Protein AF-A0A8T3RWJ2-F1 (afdb_monomer_lite)

Foldseek 3Di:
DQLVVDPVSVVVVVVVVVVVVVVVVDDDDPDPLVVLVVQLVVLVCLQLVLLCCVAVPLVVVQVVQCVPPPHPHNCCCLQPPVVVSLVSNLVSLVSNLVSLLVSQQVVDVNSCLSVLLCVLQPPDPDRDVLSNLLSLLSVLSVLLSCLSPVQQVVLSCCCSVVDPDDPVSNVVSVLLNLLSSLLNNLSVLSSVVSNVCSVVVVVAPQPDFPLPVVLVVVVVVVVVVSVCVSVLVDVRSDDDPSCPQSPGSVSSVVVSVVVVVVNVVSCCPRRPD

Structure (mmCIF, N/CA/C/O backbone):
data_AF-A0A8T3RWJ2-F1
#
_entry.id   AF-A0A8T3RWJ2-F1
#
loop_
_atom_site.group_PDB
_atom_site.id
_atom_site.type_symbol
_atom_site.label_atom_id
_atom_site.label_alt_id
_atom_site.label_comp_id
_atom_site.label_asym_id
_atom_site.label_entity_id
_atom_site.label_seq_id
_atom_site.pdbx_PDB_ins_code
_atom_site.Cartn_x
_atom_site.Cartn_y
_atom_site.Cartn_z
_atom_site.occupancy
_atom_site.B_iso_or_equiv
_atom_site.auth_seq_id
_atom_site.auth_comp_id
_atom_site.auth_asym_id
_atom_site.auth_atom_id
_atom_site.pdbx_PDB_model_num
ATOM 1 N N . MET A 1 1 ? -16.143 -31.959 -5.328 1.00 77.56 1 MET A N 1
ATOM 2 C CA . MET A 1 1 ? -16.696 -30.826 -4.547 1.00 77.56 1 MET A CA 1
ATOM 3 C C . MET A 1 1 ? -16.591 -29.563 -5.386 1.00 77.56 1 MET A C 1
ATOM 5 O O . MET A 1 1 ? -15.600 -29.431 -6.092 1.00 77.56 1 MET A O 1
ATOM 9 N N . ASN A 1 2 ? -17.580 -28.667 -5.337 1.00 87.81 2 ASN A N 1
ATOM 10 C CA . ASN A 1 2 ? -17.507 -27.381 -6.037 1.00 87.81 2 ASN A CA 1
ATOM 11 C C . ASN A 1 2 ? -16.372 -26.525 -5.423 1.00 87.81 2 ASN A C 1
ATOM 13 O O . ASN A 1 2 ? -16.454 -26.210 -4.232 1.00 87.81 2 ASN A O 1
ATOM 17 N N . PRO A 1 3 ? -15.317 -26.161 -6.183 1.00 84.75 3 PRO A N 1
ATOM 18 C CA . PRO A 1 3 ? -14.176 -25.416 -5.646 1.00 84.75 3 PRO A CA 1
ATOM 19 C C . PRO A 1 3 ? -14.561 -24.022 -5.125 1.00 84.75 3 PRO A C 1
ATOM 21 O O . PRO A 1 3 ? -13.886 -23.504 -4.237 1.00 84.75 3 PRO A O 1
ATOM 24 N N . LEU A 1 4 ? -15.680 -23.456 -5.591 1.00 89.56 4 LEU A N 1
ATOM 25 C CA . LEU A 1 4 ? -16.154 -22.121 -5.212 1.00 89.56 4 LEU A CA 1
ATOM 26 C C . LEU A 1 4 ? -16.707 -22.035 -3.781 1.00 89.56 4 LEU A C 1
ATOM 28 O O . LEU A 1 4 ? -16.934 -20.942 -3.271 1.00 89.56 4 LEU A O 1
ATOM 32 N N . HIS A 1 5 ? -16.901 -23.170 -3.102 1.00 91.88 5 HIS A N 1
ATOM 33 C CA . HIS A 1 5 ? -17.368 -23.198 -1.710 1.00 91.88 5 HIS A CA 1
ATOM 34 C C . HIS A 1 5 ? -16.279 -22.786 -0.703 1.00 91.88 5 HIS A C 1
ATOM 36 O O . HIS A 1 5 ? -16.549 -22.686 0.492 1.00 91.88 5 HIS A O 1
ATOM 42 N N . SER A 1 6 ? -15.038 -22.572 -1.150 1.00 91.38 6 SER A N 1
ATOM 43 C CA . SER A 1 6 ? -13.937 -22.154 -0.284 1.00 91.38 6 SER A CA 1
ATOM 44 C C . SER A 1 6 ? -13.075 -21.100 -0.964 1.00 91.38 6 SER A C 1
ATOM 46 O O . SER A 1 6 ? -12.818 -21.184 -2.160 1.00 91.38 6 SER A O 1
ATOM 48 N N . ILE A 1 7 ? -12.541 -20.156 -0.184 1.00 85.94 7 ILE A N 1
ATOM 49 C CA . ILE A 1 7 ? -11.623 -19.122 -0.690 1.00 85.94 7 ILE A CA 1
ATOM 50 C C . ILE A 1 7 ? -10.420 -19.766 -1.399 1.00 85.94 7 ILE A C 1
ATOM 52 O O . ILE A 1 7 ? -10.051 -19.355 -2.494 1.00 85.94 7 ILE A O 1
ATOM 56 N N . LYS A 1 8 ? -9.840 -20.817 -0.800 1.00 87.69 8 LYS A N 1
ATOM 57 C CA . LYS A 1 8 ? -8.701 -21.545 -1.381 1.00 87.69 8 LYS A CA 1
ATOM 58 C C . LYS A 1 8 ? -9.064 -22.180 -2.722 1.00 87.69 8 LYS A C 1
ATOM 60 O O . LYS A 1 8 ? -8.314 -22.031 -3.679 1.00 87.69 8 LYS A O 1
ATOM 65 N N . GLY A 1 9 ? -10.209 -22.858 -2.795 1.00 88.50 9 GLY A N 1
ATOM 66 C CA . GLY A 1 9 ? -10.676 -23.492 -4.024 1.00 88.50 9 GLY A CA 1
ATOM 67 C C . GLY A 1 9 ? -10.966 -22.476 -5.130 1.00 88.50 9 GLY A C 1
ATOM 68 O O . GLY A 1 9 ? -10.560 -22.710 -6.263 1.00 88.50 9 GLY A O 1
ATOM 69 N N . THR A 1 10 ? -11.555 -21.322 -4.804 1.00 90.81 10 THR A N 1
ATOM 70 C CA . THR A 1 10 ? -11.771 -20.226 -5.764 1.00 90.81 10 THR A CA 1
ATOM 71 C C . THR A 1 10 ? -10.456 -19.673 -6.310 1.00 90.81 10 THR A C 1
ATOM 73 O O . THR A 1 10 ? -10.321 -19.522 -7.522 1.00 90.81 10 THR A O 1
ATOM 76 N N . ILE A 1 11 ? -9.467 -19.416 -5.444 1.00 87.88 11 ILE A N 1
ATOM 77 C CA . ILE A 1 11 ? -8.142 -18.934 -5.871 1.00 87.88 11 ILE A CA 1
ATOM 78 C C . ILE A 1 11 ? -7.477 -19.964 -6.790 1.00 87.88 11 ILE A C 1
ATOM 80 O O . ILE A 1 11 ? -7.049 -19.614 -7.887 1.00 87.88 11 ILE A O 1
ATOM 84 N N . ILE A 1 12 ? -7.438 -21.238 -6.382 1.00 88.81 12 ILE A N 1
ATOM 85 C CA . ILE A 1 12 ? -6.841 -22.321 -7.179 1.00 88.81 12 ILE A CA 1
ATOM 86 C C . ILE A 1 12 ? -7.534 -22.434 -8.538 1.00 88.81 12 ILE A C 1
ATOM 88 O O . ILE A 1 12 ? -6.857 -22.506 -9.560 1.00 88.81 12 ILE A O 1
ATOM 92 N N . ALA A 1 13 ? -8.868 -22.403 -8.567 1.00 90.44 13 ALA A N 1
ATOM 93 C CA . ALA A 1 13 ? -9.628 -22.474 -9.808 1.00 90.44 13 ALA A CA 1
ATOM 94 C C . ALA A 1 13 ? -9.291 -21.308 -10.755 1.00 90.44 13 ALA A C 1
ATOM 96 O O . ALA A 1 13 ? -9.095 -21.541 -11.944 1.00 90.44 13 ALA A O 1
ATOM 97 N N . GLY A 1 14 ? -9.156 -20.081 -10.237 1.00 88.06 14 GLY A N 1
ATOM 98 C CA . GLY A 1 14 ? -8.762 -18.910 -11.029 1.00 88.06 14 GLY A CA 1
ATOM 99 C C . GLY A 1 14 ? -7.342 -19.002 -11.600 1.00 88.06 14 GLY A C 1
ATOM 100 O O . GLY A 1 14 ? -7.126 -18.674 -12.768 1.00 88.06 14 GLY A O 1
ATOM 101 N N . VAL A 1 15 ? -6.382 -19.504 -10.815 1.00 85.81 15 VAL A N 1
ATOM 102 C CA . VAL A 1 15 ? -5.000 -19.744 -11.276 1.00 85.81 15 VAL A CA 1
ATOM 103 C C . VAL A 1 15 ? -4.971 -20.815 -12.365 1.00 85.81 15 VAL A C 1
ATOM 105 O O . VAL A 1 15 ? -4.391 -20.597 -13.426 1.00 85.81 15 VAL A O 1
ATOM 108 N N . VAL A 1 16 ? -5.638 -21.950 -12.134 1.00 87.69 16 VAL A N 1
ATOM 109 C CA . VAL A 1 16 ? -5.718 -23.052 -13.104 1.00 87.69 16 VAL A CA 1
ATOM 110 C C . VAL A 1 16 ? -6.378 -22.583 -14.396 1.00 87.69 16 VAL A C 1
ATOM 112 O O . VAL A 1 16 ? -5.844 -22.842 -15.469 1.00 87.69 16 VAL A O 1
ATOM 115 N N . LEU A 1 17 ? -7.489 -21.846 -14.307 1.00 88.81 17 LEU A N 1
ATOM 116 C CA . LEU A 1 17 ? -8.158 -21.272 -15.472 1.00 88.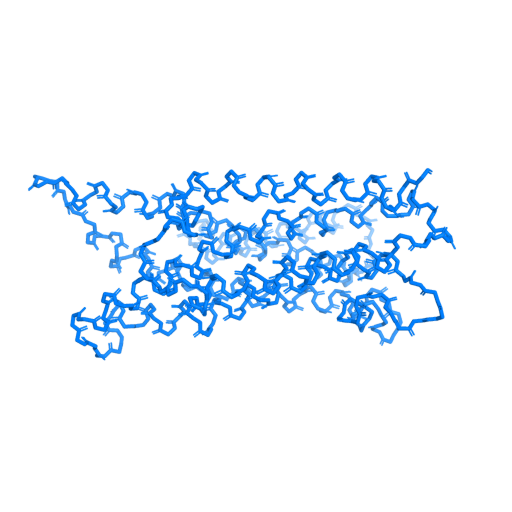81 17 LEU A CA 1
ATOM 117 C C . LEU A 1 17 ? -7.215 -20.362 -16.269 1.00 88.81 17 LEU A C 1
ATOM 119 O O . LEU A 1 17 ? -7.150 -20.482 -17.488 1.00 88.81 17 LEU A O 1
ATOM 123 N N . SER A 1 18 ? -6.460 -19.498 -15.587 1.00 83.00 18 SER A N 1
ATOM 124 C CA . SER A 1 18 ? -5.505 -18.590 -16.236 1.00 83.00 18 SER A CA 1
ATOM 125 C C . SER A 1 18 ? -4.424 -19.366 -16.994 1.00 83.00 18 SER A C 1
ATOM 127 O O . SER A 1 18 ? -4.159 -19.059 -18.152 1.00 83.00 18 SER A O 1
ATOM 129 N N . ILE A 1 19 ? -3.857 -20.412 -16.380 1.00 79.12 19 ILE A N 1
ATOM 130 C CA . ILE A 1 19 ? -2.850 -21.281 -17.012 1.00 79.12 19 ILE A CA 1
ATOM 131 C C . ILE A 1 19 ? -3.445 -22.039 -18.204 1.00 79.12 19 ILE A C 1
ATOM 133 O O . ILE A 1 19 ? -2.823 -22.100 -19.258 1.00 79.12 19 ILE A O 1
ATOM 137 N N . VAL A 1 20 ? -4.648 -22.602 -18.066 1.00 84.75 20 VAL A N 1
ATOM 138 C CA . VAL A 1 20 ? -5.311 -23.360 -19.139 1.00 84.75 20 VAL A CA 1
ATOM 139 C C . VAL A 1 20 ? -5.634 -22.466 -20.332 1.00 84.75 20 VAL A C 1
ATOM 141 O O . VAL A 1 20 ? -5.303 -22.829 -21.456 1.00 84.75 20 VAL A O 1
ATOM 144 N N . ILE A 1 21 ? -6.241 -21.294 -20.106 1.00 84.00 21 ILE A N 1
ATOM 145 C CA . ILE A 1 21 ? -6.531 -20.328 -21.178 1.00 84.00 21 ILE A CA 1
ATOM 146 C C . ILE A 1 21 ? -5.245 -19.954 -21.881 1.00 84.00 21 ILE A C 1
ATOM 148 O O . ILE A 1 21 ? -5.195 -19.986 -23.108 1.00 84.00 21 ILE A O 1
ATOM 152 N N . ALA A 1 22 ? -4.212 -19.646 -21.099 1.00 76.31 22 ALA A N 1
ATOM 153 C CA . ALA A 1 22 ? -2.920 -19.356 -21.654 1.00 76.31 22 ALA A CA 1
ATOM 154 C 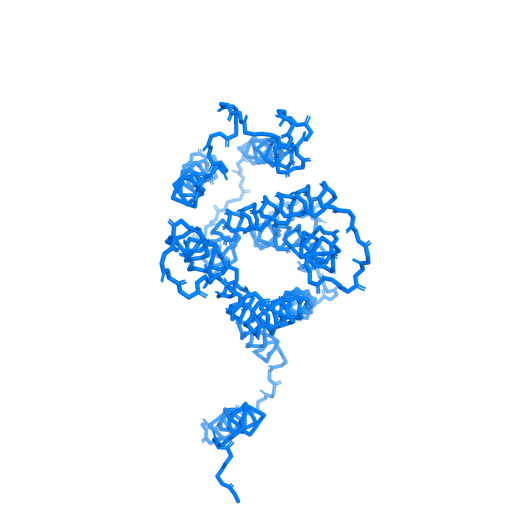C . ALA A 1 22 ? -2.493 -20.538 -22.556 1.00 76.31 22 ALA A C 1
ATOM 156 O O . ALA A 1 22 ? -2.110 -20.291 -23.700 1.00 76.31 22 ALA A O 1
ATOM 157 N N . LEU A 1 23 ? -2.494 -21.791 -22.077 1.00 75.69 23 LEU A N 1
ATOM 158 C CA . LEU A 1 23 ? -2.022 -22.961 -22.840 1.00 75.69 23 LEU A CA 1
ATOM 159 C C . LEU A 1 23 ? -2.762 -23.133 -24.173 1.00 75.69 23 LEU A C 1
ATOM 161 O O . LEU A 1 23 ? -2.149 -23.469 -25.185 1.00 75.69 23 LEU A O 1
ATOM 165 N N . LEU A 1 24 ? -4.062 -22.840 -24.182 1.00 81.69 24 LEU A N 1
ATOM 166 C CA . LEU A 1 24 ? -4.937 -22.979 -25.346 1.00 81.69 24 LEU A CA 1
ATOM 167 C C . LEU A 1 24 ? -4.714 -21.914 -26.430 1.00 81.69 24 LEU A C 1
ATOM 169 O O . LEU A 1 24 ? -4.907 -22.217 -27.604 1.00 81.69 24 LEU A O 1
ATOM 173 N N . ILE A 1 25 ? -4.293 -20.695 -26.076 1.00 78.06 25 ILE A N 1
ATOM 174 C CA . ILE A 1 25 ? -4.059 -19.610 -27.054 1.00 78.06 25 ILE A CA 1
ATOM 175 C C . ILE A 1 25 ? -2.731 -19.735 -27.828 1.00 78.06 25 ILE A C 1
ATOM 177 O O . ILE A 1 25 ? -2.423 -18.882 -28.653 1.00 78.06 25 ILE A O 1
ATOM 181 N N . GLY A 1 26 ? -1.965 -20.815 -27.629 1.00 56.75 26 GLY A N 1
ATOM 182 C CA . GLY A 1 26 ? -1.001 -21.282 -28.632 1.00 56.75 26 GLY A CA 1
ATOM 183 C C . GLY A 1 26 ? 0.309 -20.496 -28.778 1.00 56.75 26 GLY A C 1
ATOM 184 O O . GLY A 1 26 ? 0.836 -20.416 -29.884 1.00 56.75 26 GLY A O 1
ATOM 185 N N . GLY A 1 27 ? 0.892 -19.971 -27.694 1.00 54.88 27 GLY A N 1
ATOM 186 C CA . GLY A 1 27 ? 2.250 -19.403 -27.723 1.00 54.88 27 GLY A CA 1
ATOM 187 C C . GLY A 1 27 ? 3.007 -19.630 -26.414 1.00 54.88 27 GLY A C 1
ATOM 188 O O . GLY A 1 27 ? 2.778 -18.908 -25.452 1.00 54.88 27 GLY A O 1
ATOM 189 N N . TYR A 1 28 ? 3.906 -20.623 -26.359 1.00 59.09 28 TYR A N 1
ATOM 190 C CA . TYR A 1 28 ? 4.625 -20.991 -25.128 1.00 59.09 28 TYR A CA 1
ATOM 191 C C . TYR A 1 28 ? 6.130 -20.826 -25.241 1.00 59.09 28 TYR A C 1
ATOM 193 O O . TYR A 1 28 ? 6.868 -21.764 -25.523 1.00 59.09 28 TYR A O 1
ATOM 201 N N . GLN A 1 29 ? 6.582 -19.628 -24.898 1.00 67.31 29 GLN A N 1
ATOM 202 C CA . GLN A 1 29 ? 7.739 -19.512 -24.023 1.00 67.31 29 GLN A CA 1
ATOM 203 C C . GLN A 1 29 ? 7.199 -19.001 -22.693 1.00 67.31 29 GLN A C 1
ATOM 205 O O . GLN A 1 29 ? 6.497 -17.991 -22.665 1.00 67.31 29 GLN A O 1
ATOM 210 N N . PHE A 1 30 ? 7.452 -19.724 -21.604 1.00 71.31 30 PHE A N 1
ATOM 211 C CA . PHE A 1 30 ? 7.067 -19.260 -20.278 1.00 71.31 30 PHE A CA 1
ATOM 212 C C . PHE A 1 30 ? 7.804 -17.947 -19.986 1.00 71.31 30 PHE A C 1
ATOM 214 O O . PHE A 1 30 ? 9.029 -17.923 -19.891 1.00 71.31 30 PHE A O 1
ATOM 221 N N . GLN A 1 31 ? 7.059 -16.846 -19.880 1.00 79.19 31 GLN A N 1
ATOM 222 C CA . GLN A 1 31 ? 7.621 -15.519 -19.642 1.00 79.19 31 GLN A CA 1
ATOM 223 C C . GLN A 1 31 ? 7.599 -15.218 -18.143 1.00 79.19 31 GLN A C 1
ATOM 225 O O . GLN A 1 31 ? 6.587 -14.756 -17.615 1.00 79.19 31 GLN A O 1
ATOM 230 N N . PHE A 1 32 ? 8.723 -15.454 -17.461 1.00 81.62 32 PHE A N 1
ATOM 231 C CA . PHE A 1 32 ? 8.873 -15.172 -16.026 1.00 81.62 32 PHE A CA 1
ATOM 232 C C . PHE A 1 32 ? 8.459 -13.734 -15.675 1.00 81.62 32 PHE A C 1
ATOM 234 O O . PHE A 1 32 ? 7.671 -13.527 -14.760 1.00 81.62 32 PHE A O 1
ATOM 241 N N . LEU A 1 33 ? 8.860 -12.757 -16.497 1.00 87.56 33 LEU A N 1
ATOM 242 C CA . LEU A 1 33 ? 8.493 -11.350 -16.310 1.00 87.56 33 LEU A CA 1
ATOM 243 C C . LEU A 1 33 ? 6.983 -11.094 -16.359 1.00 87.56 33 LEU A C 1
ATOM 245 O O . LEU A 1 33 ? 6.478 -10.230 -15.640 1.00 87.56 33 LEU A O 1
ATOM 249 N N . ALA A 1 34 ? 6.255 -11.820 -17.210 1.00 85.50 34 ALA A N 1
ATOM 250 C CA . ALA A 1 34 ? 4.805 -11.688 -17.296 1.00 85.50 34 ALA A CA 1
ATOM 251 C C . ALA A 1 34 ? 4.130 -12.267 -16.045 1.00 85.50 34 ALA A C 1
ATOM 253 O O . ALA A 1 34 ? 3.184 -11.668 -15.531 1.00 85.50 34 ALA A O 1
ATOM 254 N N . LEU A 1 35 ? 4.647 -13.388 -15.529 1.00 84.88 35 LEU A N 1
ATOM 255 C CA . LEU A 1 35 ? 4.163 -13.982 -14.286 1.00 84.88 35 LEU A CA 1
ATOM 256 C C . LEU A 1 35 ? 4.424 -13.068 -13.081 1.00 84.88 35 LEU A C 1
ATOM 258 O O . LEU A 1 35 ? 3.506 -12.835 -12.294 1.00 84.88 35 LEU A O 1
ATOM 262 N N . ASP A 1 36 ? 5.633 -12.518 -12.954 1.00 89.25 36 ASP A N 1
ATOM 263 C CA . ASP A 1 36 ? 5.987 -11.616 -11.852 1.00 89.25 36 ASP A CA 1
ATOM 264 C C . ASP A 1 36 ? 5.125 -10.355 -11.867 1.00 89.25 36 ASP A C 1
ATOM 266 O O . ASP A 1 36 ? 4.586 -9.952 -10.834 1.00 89.25 36 ASP A O 1
ATOM 270 N N . ARG A 1 37 ? 4.911 -9.768 -13.052 1.00 91.19 37 ARG A N 1
ATOM 271 C CA . ARG A 1 37 ? 4.031 -8.605 -13.221 1.00 91.19 37 ARG A CA 1
ATOM 272 C C . ARG A 1 37 ? 2.582 -8.934 -12.857 1.00 91.19 37 ARG A C 1
ATOM 274 O O . ARG A 1 37 ? 1.924 -8.150 -12.176 1.00 91.19 37 ARG A O 1
ATOM 281 N N . TRP A 1 38 ? 2.084 -10.095 -13.276 1.00 89.69 38 TRP A N 1
ATOM 282 C CA . TRP A 1 38 ? 0.743 -10.556 -12.916 1.00 89.69 38 TRP A CA 1
ATOM 283 C C . TRP A 1 38 ? 0.593 -10.736 -11.397 1.00 89.69 38 TRP A C 1
ATOM 285 O O . TRP A 1 38 ? -0.374 -10.242 -10.810 1.00 89.69 38 TRP A O 1
ATOM 295 N N . LEU A 1 39 ? 1.577 -11.354 -10.736 1.00 92.62 39 LEU A N 1
ATOM 296 C CA . LEU A 1 39 ? 1.602 -11.504 -9.278 1.00 92.62 39 LEU A CA 1
ATOM 297 C C . LEU A 1 39 ? 1.666 -10.144 -8.563 1.00 92.62 39 LEU A C 1
ATOM 299 O O . LEU A 1 39 ? 0.961 -9.929 -7.568 1.00 92.62 39 LEU A O 1
ATOM 303 N N . HIS A 1 40 ? 2.474 -9.218 -9.079 1.00 96.38 40 HIS A N 1
ATOM 304 C CA . HIS A 1 40 ? 2.581 -7.852 -8.575 1.00 96.38 40 HIS A CA 1
ATOM 305 C C . HIS A 1 40 ? 1.240 -7.122 -8.639 1.00 96.38 40 HIS A C 1
ATOM 307 O O . HIS A 1 40 ? 0.813 -6.536 -7.646 1.00 96.38 40 HIS A O 1
ATOM 313 N N . PHE A 1 41 ? 0.517 -7.225 -9.756 1.00 95.12 41 PHE A N 1
ATOM 314 C CA . PHE A 1 41 ? -0.804 -6.614 -9.882 1.00 95.12 41 PHE A CA 1
ATOM 315 C C . PHE A 1 41 ? -1.836 -7.241 -8.948 1.00 95.12 41 PHE A C 1
ATOM 317 O O . PHE A 1 41 ? -2.538 -6.510 -8.254 1.00 95.12 41 PHE A O 1
ATOM 324 N N . LEU A 1 42 ? -1.916 -8.570 -8.860 1.00 94.56 42 LEU A N 1
ATOM 325 C CA . LEU A 1 42 ? -2.883 -9.220 -7.970 1.00 94.56 42 LEU A CA 1
ATOM 326 C C . LEU A 1 42 ? -2.658 -8.867 -6.496 1.00 94.56 42 LEU A C 1
ATOM 328 O O . LEU A 1 42 ? -3.604 -8.543 -5.767 1.00 94.56 42 LEU A O 1
ATOM 332 N N . SER A 1 43 ? -1.401 -8.909 -6.054 1.00 97.12 43 SER A N 1
ATOM 333 C CA . SER A 1 43 ? -1.042 -8.510 -4.693 1.00 97.12 43 SER A CA 1
ATOM 334 C C . SER A 1 43 ? -1.254 -7.009 -4.480 1.00 97.12 43 SER A C 1
ATOM 336 O O . SER A 1 43 ? -1.813 -6.627 -3.454 1.00 97.12 43 SER A O 1
ATOM 338 N N . GLY A 1 44 ? -0.905 -6.170 -5.461 1.00 97.75 44 GLY A N 1
ATOM 339 C CA . GLY A 1 44 ? -1.048 -4.715 -5.396 1.00 97.75 44 GLY A CA 1
ATOM 340 C C . GLY A 1 44 ? -2.506 -4.278 -5.291 1.00 97.75 44 GLY A C 1
ATOM 341 O O . GLY A 1 44 ? -2.847 -3.474 -4.424 1.00 97.75 44 GLY A O 1
ATOM 342 N N . ILE A 1 45 ? -3.392 -4.882 -6.089 1.00 97.62 45 ILE A N 1
ATOM 343 C CA . ILE A 1 45 ? -4.846 -4.679 -6.007 1.00 97.62 45 ILE A CA 1
ATOM 344 C C . ILE A 1 45 ? -5.354 -5.068 -4.618 1.00 97.62 45 ILE A C 1
ATOM 346 O O . ILE A 1 45 ? -6.123 -4.325 -4.010 1.00 97.62 45 ILE A O 1
ATOM 350 N N . THR A 1 46 ? -4.899 -6.202 -4.083 1.00 97.31 46 THR A N 1
ATOM 351 C CA . THR A 1 46 ? -5.285 -6.644 -2.736 1.00 97.31 46 THR A CA 1
ATOM 352 C C . THR A 1 46 ? -4.795 -5.663 -1.668 1.00 97.31 46 THR A C 1
ATOM 354 O O . THR A 1 46 ? -5.549 -5.297 -0.765 1.00 97.31 46 THR A O 1
ATOM 357 N N . TRP A 1 47 ? -3.546 -5.203 -1.767 1.00 98.31 47 TRP A N 1
ATOM 358 C CA . TRP A 1 47 ? -2.940 -4.291 -0.804 1.00 98.31 47 TRP A CA 1
ATOM 359 C C . TRP A 1 47 ? -3.621 -2.920 -0.803 1.00 98.31 47 TRP A C 1
ATOM 361 O O . TRP A 1 47 ? -4.130 -2.487 0.236 1.00 98.31 47 TRP A O 1
ATOM 371 N N . ILE A 1 48 ? -3.667 -2.251 -1.957 1.00 97.81 48 ILE A N 1
ATOM 372 C CA . ILE A 1 48 ? -4.243 -0.909 -2.082 1.00 97.81 48 ILE A CA 1
ATOM 373 C C . ILE A 1 48 ? -5.768 -0.950 -1.931 1.00 97.81 48 ILE A C 1
ATOM 375 O O . ILE A 1 48 ? -6.346 -0.080 -1.281 1.00 97.81 48 ILE A O 1
ATOM 379 N N . GLY A 1 49 ? -6.431 -2.001 -2.418 1.00 97.88 49 GLY A N 1
ATOM 380 C CA . GLY A 1 49 ? -7.864 -2.202 -2.205 1.00 97.88 49 GLY A CA 1
ATOM 381 C C . GLY A 1 49 ? -8.224 -2.276 -0.719 1.00 97.88 49 GLY A C 1
ATOM 382 O O . GLY A 1 49 ? -9.153 -1.602 -0.270 1.00 97.88 49 GLY A O 1
ATOM 383 N N . LEU A 1 50 ? -7.449 -3.019 0.080 1.00 98.06 50 LEU A N 1
ATOM 384 C CA . LEU A 1 50 ? -7.646 -3.072 1.532 1.00 98.06 50 LEU A CA 1
ATOM 385 C C . LEU A 1 50 ? -7.282 -1.752 2.224 1.00 98.06 50 LEU A C 1
ATOM 387 O O . LEU A 1 50 ? -7.972 -1.352 3.162 1.00 98.06 50 LEU A O 1
ATOM 391 N N . LEU A 1 51 ? -6.253 -1.044 1.749 1.00 97.38 51 LEU A N 1
ATOM 392 C CA . LEU A 1 51 ? -5.906 0.294 2.238 1.00 97.38 51 LEU A CA 1
ATOM 393 C C . LEU A 1 51 ? -7.083 1.273 2.100 1.00 97.38 51 LEU A C 1
ATOM 395 O O . LEU A 1 51 ? -7.421 1.980 3.056 1.00 97.38 51 LEU A O 1
ATOM 399 N N . TYR A 1 52 ? -7.730 1.277 0.933 1.00 97.19 52 TYR A N 1
ATOM 400 C CA . TYR A 1 52 ? -8.902 2.106 0.645 1.00 97.19 52 TYR A CA 1
ATOM 401 C C . TYR A 1 52 ? -10.127 1.644 1.419 1.00 97.19 52 TYR A C 1
ATOM 403 O O . TYR A 1 52 ? -10.831 2.475 1.993 1.00 97.19 52 TYR A O 1
ATOM 411 N N . TYR A 1 53 ? -10.342 0.334 1.541 1.00 97.12 53 TYR A N 1
ATOM 412 C CA . TYR A 1 53 ? -11.377 -0.205 2.417 1.00 97.12 53 TYR A CA 1
ATOM 413 C C . TYR A 1 53 ? -11.221 0.315 3.856 1.00 97.12 53 TYR A C 1
ATOM 415 O O . TYR A 1 53 ? -12.191 0.804 4.440 1.00 97.12 53 TYR A O 1
ATOM 423 N N . PHE A 1 54 ? -10.012 0.297 4.427 1.00 95.38 54 PHE A N 1
ATOM 424 C CA . PHE A 1 54 ? -9.802 0.804 5.783 1.00 95.38 54 PHE A CA 1
ATOM 425 C C . PHE A 1 54 ? -10.106 2.300 5.908 1.00 95.38 54 PHE A C 1
ATOM 427 O O . PHE A 1 54 ? -10.816 2.695 6.836 1.00 95.38 54 PHE A O 1
ATOM 434 N N . ASN A 1 55 ? -9.603 3.125 4.988 1.00 94.25 55 ASN A N 1
ATOM 435 C CA . ASN A 1 55 ? -9.682 4.584 5.107 1.00 94.25 55 ASN A CA 1
ATOM 436 C C . ASN A 1 55 ? -11.031 5.166 4.678 1.00 94.25 55 ASN A C 1
ATOM 438 O O . ASN A 1 55 ? -11.502 6.121 5.297 1.00 94.25 55 ASN A O 1
ATOM 442 N N . PHE A 1 56 ? -11.658 4.601 3.648 1.00 94.44 56 PHE A N 1
ATOM 443 C CA . PHE A 1 56 ? -12.873 5.152 3.043 1.00 94.44 56 PHE A CA 1
ATOM 444 C C . PHE A 1 56 ? -14.145 4.465 3.538 1.00 94.44 56 PHE A C 1
ATOM 446 O O . PHE A 1 56 ? -15.204 5.086 3.546 1.00 94.44 56 PHE A O 1
ATOM 453 N N . VAL A 1 57 ? -14.054 3.210 3.993 1.00 95.69 57 VAL A N 1
ATOM 454 C CA . VAL A 1 57 ? -15.227 2.423 4.402 1.00 95.69 57 VAL A CA 1
ATOM 455 C C . VAL A 1 57 ? -15.199 2.131 5.897 1.00 95.69 57 VAL A C 1
ATOM 457 O O . VAL A 1 57 ? -16.064 2.607 6.635 1.00 95.69 57 VAL A O 1
ATOM 460 N N . GLN A 1 58 ? -14.200 1.385 6.372 1.00 94.69 58 GLN A N 1
ATOM 461 C CA . GLN A 1 58 ? -14.204 0.847 7.732 1.00 94.69 58 GLN A CA 1
ATOM 462 C C . GLN A 1 58 ? -14.090 1.941 8.799 1.00 94.69 58 GLN A C 1
ATOM 464 O O . GLN A 1 58 ? -14.876 1.947 9.744 1.00 94.69 58 GLN A O 1
ATOM 469 N N . VAL A 1 59 ? -13.130 2.865 8.676 1.00 92.25 59 VAL A N 1
ATOM 470 C CA . VAL A 1 59 ? -12.925 3.930 9.674 1.00 92.25 59 VAL A CA 1
ATOM 471 C C . VAL A 1 59 ? -14.150 4.853 9.781 1.00 92.25 59 VAL A C 1
ATOM 473 O O . VAL A 1 59 ? -14.626 5.046 10.904 1.00 92.25 59 VAL A O 1
ATOM 476 N 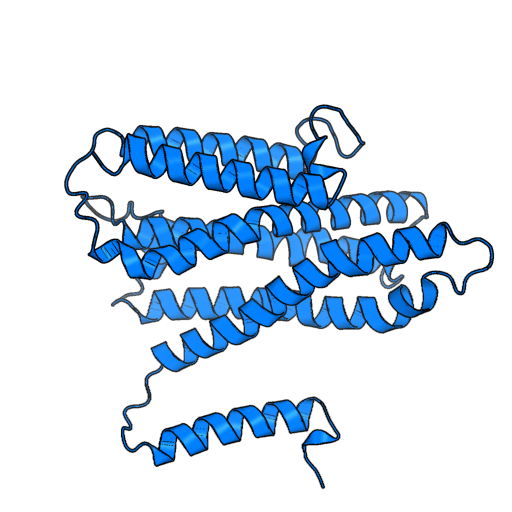N . PRO A 1 60 ? -14.725 5.378 8.678 1.00 92.75 60 PRO A N 1
ATOM 477 C CA . PRO A 1 60 ? -15.965 6.154 8.749 1.00 92.75 60 PRO A CA 1
ATOM 478 C C . PRO A 1 60 ? -17.157 5.354 9.295 1.00 92.75 60 PRO A C 1
ATOM 480 O O . PRO A 1 60 ? -17.928 5.880 10.098 1.00 92.75 60 PRO A O 1
ATOM 483 N N . ALA A 1 61 ? -17.307 4.082 8.905 1.00 93.94 61 ALA A N 1
ATOM 484 C CA . ALA A 1 61 ? -18.381 3.222 9.404 1.00 93.94 61 ALA A CA 1
ATOM 485 C C . ALA A 1 61 ? -18.275 2.980 10.915 1.00 93.94 61 ALA A C 1
ATOM 487 O O . ALA A 1 61 ? -19.268 3.127 11.621 1.00 93.94 61 ALA A O 1
ATOM 488 N N . LEU A 1 62 ? -17.073 2.692 11.425 1.00 92.69 62 LEU A N 1
ATOM 489 C CA . LEU A 1 62 ? -16.824 2.557 12.862 1.00 92.69 62 LEU A CA 1
ATOM 490 C C . LEU A 1 62 ? -17.098 3.865 13.613 1.00 92.69 62 LEU A C 1
ATOM 492 O O . LEU A 1 62 ? -17.653 3.822 14.706 1.00 92.69 62 LEU A O 1
ATOM 496 N N . GLY A 1 63 ? -16.751 5.016 13.029 1.00 91.06 63 GLY A N 1
ATOM 497 C CA . GLY A 1 63 ? -17.079 6.325 13.601 1.00 91.06 63 GLY A CA 1
ATOM 498 C C . GLY A 1 63 ? -18.587 6.523 13.773 1.00 91.06 63 GLY A C 1
ATOM 499 O O . GLY A 1 63 ? -19.033 6.890 14.857 1.00 91.06 63 GLY A O 1
ATOM 500 N N . ARG A 1 64 ? -19.377 6.203 12.739 1.00 93.00 64 ARG A N 1
ATOM 501 C CA . ARG A 1 64 ? -20.848 6.256 12.805 1.00 93.00 64 ARG A CA 1
ATOM 502 C C . ARG A 1 64 ? -21.423 5.258 13.808 1.00 93.00 64 ARG A C 1
ATOM 504 O O . ARG A 1 64 ? -22.276 5.631 14.597 1.00 93.00 64 ARG A O 1
ATOM 511 N N . ALA A 1 65 ? -20.917 4.027 13.818 1.00 92.88 65 ALA A N 1
ATOM 512 C CA . ALA A 1 65 ? -21.392 2.981 14.721 1.00 92.88 65 ALA A CA 1
ATOM 513 C C . ALA A 1 65 ? -21.131 3.297 16.204 1.00 92.88 65 ALA A C 1
ATOM 515 O O . ALA A 1 65 ? -21.886 2.853 17.057 1.00 92.88 65 ALA A O 1
ATOM 516 N N . VAL A 1 66 ? -20.067 4.043 16.523 1.00 89.31 66 VAL A N 1
ATOM 517 C CA . VAL A 1 66 ? -19.785 4.503 17.896 1.00 89.31 66 VAL A CA 1
ATOM 518 C C . VAL A 1 66 ? -20.675 5.683 18.299 1.00 89.31 66 VAL A C 1
ATOM 520 O O . VAL A 1 66 ? -20.995 5.820 19.474 1.00 89.31 66 VAL A O 1
ATOM 523 N N . ALA A 1 67 ? -21.069 6.533 17.348 1.00 92.25 67 ALA A N 1
ATOM 524 C CA . ALA A 1 67 ? -21.950 7.671 17.607 1.00 92.25 67 ALA A CA 1
ATOM 525 C C . ALA A 1 67 ? -23.435 7.276 17.754 1.00 92.25 67 ALA A C 1
ATOM 527 O O . ALA A 1 67 ? -24.220 8.054 18.289 1.00 92.25 67 ALA A O 1
ATOM 528 N N . ASP A 1 68 ? -23.818 6.088 17.283 1.00 93.38 68 ASP A N 1
ATOM 529 C CA . ASP A 1 68 ? -25.177 5.552 17.371 1.00 93.38 68 ASP A CA 1
ATOM 530 C C . ASP A 1 68 ? -25.413 4.851 18.722 1.00 93.38 68 ASP A C 1
ATOM 532 O O . ASP A 1 68 ? -25.095 3.675 18.901 1.00 93.38 68 ASP A O 1
ATOM 536 N N . THR A 1 69 ? -25.973 5.586 19.687 1.00 87.06 69 THR A N 1
ATOM 537 C CA . THR A 1 69 ? -26.198 5.129 21.070 1.00 87.06 69 THR A CA 1
ATOM 538 C C . THR A 1 69 ? -27.220 3.995 21.213 1.00 87.06 69 THR A C 1
ATOM 540 O O . THR A 1 69 ? -27.243 3.350 22.260 1.00 87.06 69 THR A O 1
ATOM 543 N N . GLY A 1 70 ? -28.037 3.722 20.189 1.00 89.31 70 GLY A N 1
ATOM 544 C CA . GLY A 1 70 ? -28.972 2.587 20.145 1.00 89.31 70 GLY A CA 1
ATOM 545 C C . GLY A 1 70 ? -28.568 1.483 19.161 1.00 89.31 70 GLY A C 1
ATOM 546 O O . GLY A 1 70 ? -29.273 0.480 19.039 1.00 89.31 70 GLY A O 1
ATOM 547 N N . GLY A 1 71 ? -27.461 1.671 18.442 1.00 89.06 71 GLY A N 1
ATOM 548 C CA . GLY A 1 71 ? -27.016 0.786 17.375 1.00 89.06 71 GLY A CA 1
ATOM 549 C C . GLY A 1 71 ? -26.242 -0.444 17.856 1.00 89.06 71 GLY A C 1
ATOM 550 O O . GLY A 1 71 ? -25.856 -0.556 19.020 1.00 89.06 71 GLY A O 1
ATOM 551 N N . PRO A 1 72 ? -25.917 -1.372 16.938 1.00 90.69 72 PRO A N 1
ATOM 552 C CA . PRO A 1 72 ? -25.161 -2.588 17.257 1.00 90.69 72 PRO A CA 1
ATOM 553 C C . PRO A 1 72 ? -23.679 -2.328 17.602 1.00 90.69 72 PRO A C 1
ATOM 555 O O . PRO A 1 72 ? -22.937 -3.263 17.917 1.00 90.69 72 PRO A O 1
ATOM 558 N N . GLY A 1 73 ? -23.220 -1.076 17.511 1.00 90.56 73 GLY A N 1
ATOM 559 C CA . GLY A 1 73 ? -21.828 -0.690 17.712 1.00 90.56 73 GLY A CA 1
ATOM 560 C C . GLY A 1 73 ? -20.866 -1.262 16.661 1.00 90.56 73 GLY A C 1
ATOM 561 O O . GLY A 1 73 ? -21.246 -1.871 15.662 1.00 90.56 73 GLY A O 1
ATOM 562 N N . GLY A 1 74 ? -19.565 -1.051 16.880 1.00 88.88 74 GLY A N 1
ATOM 563 C CA . GLY A 1 74 ? -18.497 -1.478 15.961 1.00 88.88 74 GLY A CA 1
ATOM 564 C C . GLY A 1 74 ? -17.860 -2.839 16.275 1.00 88.88 74 GLY A C 1
ATOM 565 O O . GLY A 1 74 ? -16.878 -3.217 15.634 1.00 88.88 74 GLY A O 1
ATOM 566 N N . ALA A 1 75 ? -18.357 -3.568 17.279 1.00 89.56 75 ALA A N 1
ATOM 567 C CA . ALA A 1 75 ? -17.658 -4.724 17.850 1.00 89.56 75 ALA A CA 1
ATOM 568 C C . ALA A 1 75 ? -17.476 -5.878 16.851 1.00 89.56 75 ALA A C 1
ATOM 570 O O . ALA A 1 75 ? -16.399 -6.471 16.793 1.00 89.56 75 ALA A O 1
ATOM 571 N N . GLY A 1 76 ? -18.489 -6.168 16.026 1.00 90.94 76 GLY A N 1
ATOM 572 C CA . GLY A 1 76 ? -18.410 -7.228 15.015 1.00 90.94 76 GLY A CA 1
ATOM 573 C C . GLY A 1 76 ? -17.319 -6.969 13.972 1.00 90.94 76 GLY A C 1
ATOM 574 O O . GLY A 1 76 ? -16.534 -7.864 13.657 1.00 90.94 76 GLY A O 1
ATOM 575 N N . ILE A 1 77 ? -17.207 -5.722 13.506 1.00 92.12 77 ILE A N 1
ATOM 576 C CA . ILE A 1 77 ? -16.165 -5.299 12.561 1.00 92.12 77 ILE A CA 1
ATOM 577 C C . ILE A 1 77 ? -14.786 -5.437 13.213 1.00 92.12 77 ILE A C 1
ATOM 579 O O . ILE A 1 77 ? -13.900 -6.077 12.647 1.00 92.12 77 ILE A O 1
ATOM 583 N N . SER A 1 78 ? -14.613 -4.892 14.419 1.00 89.94 78 SER A N 1
ATOM 584 C CA . SER A 1 78 ? -13.330 -4.916 15.132 1.00 89.94 78 SER A CA 1
ATOM 585 C C . SER A 1 78 ? -12.872 -6.330 15.503 1.00 89.94 78 SER A C 1
ATOM 587 O O . SER A 1 78 ? -11.673 -6.596 15.500 1.00 89.94 78 SER A O 1
ATOM 589 N N . LYS A 1 79 ? -13.806 -7.243 15.801 1.00 90.19 79 LYS A N 1
ATOM 590 C CA . LYS A 1 79 ? -13.496 -8.610 16.239 1.00 90.19 79 LYS A CA 1
ATOM 591 C C . LYS A 1 79 ? -13.284 -9.590 15.087 1.00 90.19 79 LYS A C 1
ATOM 593 O O . LYS A 1 79 ? -12.385 -10.420 15.176 1.00 90.19 79 LYS A O 1
ATOM 598 N N . TYR A 1 80 ? -14.096 -9.527 14.031 1.00 92.38 80 TYR A N 1
ATOM 599 C CA . TYR A 1 80 ? -14.107 -10.564 12.989 1.00 92.38 80 TYR A CA 1
ATOM 600 C C . TYR A 1 80 ? -13.555 -10.091 11.644 1.00 92.38 80 TYR A C 1
ATOM 602 O O . TYR A 1 80 ? -12.902 -10.863 10.947 1.00 92.38 80 TYR A O 1
ATOM 610 N N . VAL A 1 81 ? -13.780 -8.827 11.279 1.00 94.81 81 VAL A N 1
ATOM 611 C CA . VAL A 1 81 ? -13.408 -8.312 9.952 1.00 94.81 81 VAL A CA 1
ATOM 612 C C . VAL A 1 81 ? -12.006 -7.713 9.967 1.00 94.81 81 VAL A C 1
ATOM 614 O O . VAL A 1 81 ? -11.158 -8.097 9.162 1.00 94.81 81 VAL A O 1
ATOM 617 N N . ALA A 1 82 ? -11.733 -6.808 10.909 1.00 93.00 82 ALA A N 1
ATOM 618 C CA . ALA A 1 82 ? -10.473 -6.077 10.966 1.00 93.00 82 ALA A CA 1
ATOM 619 C C . ALA A 1 82 ? -9.236 -6.994 11.080 1.00 93.00 82 ALA A C 1
ATOM 621 O O . ALA A 1 82 ? -8.289 -6.767 10.326 1.00 93.00 82 ALA A O 1
ATOM 622 N N . PRO A 1 83 ? -9.210 -8.055 11.918 1.00 93.62 83 PRO A N 1
ATOM 623 C CA . PRO A 1 83 ? -8.041 -8.934 12.005 1.00 93.62 83 PRO A CA 1
ATOM 624 C C . PRO A 1 83 ? -7.756 -9.678 10.696 1.00 93.62 83 PRO A C 1
ATOM 626 O O . PRO A 1 83 ? -6.598 -9.787 10.289 1.00 93.62 83 PRO A O 1
ATOM 629 N N . LEU A 1 84 ? -8.806 -10.152 10.016 1.00 95.44 84 LEU A N 1
ATOM 630 C CA . LEU A 1 84 ? -8.682 -10.850 8.737 1.00 95.44 84 LEU A CA 1
ATOM 631 C C . LEU A 1 84 ? -8.202 -9.896 7.640 1.00 95.44 84 LEU A C 1
ATOM 633 O O . LEU A 1 84 ? -7.251 -10.207 6.926 1.00 95.44 84 LEU A O 1
ATOM 637 N N . ALA A 1 85 ? -8.806 -8.711 7.544 1.00 96.44 85 ALA A N 1
ATOM 638 C CA . ALA A 1 85 ? -8.391 -7.689 6.592 1.00 96.44 85 ALA A CA 1
ATOM 639 C C . ALA A 1 85 ? -6.927 -7.268 6.827 1.00 96.44 85 ALA A C 1
ATOM 641 O O . ALA A 1 85 ? -6.159 -7.155 5.876 1.00 96.44 85 ALA A O 1
ATOM 642 N N . LEU A 1 86 ? -6.500 -7.105 8.086 1.00 95.62 86 LEU A N 1
ATOM 643 C CA . LEU A 1 86 ? -5.117 -6.760 8.440 1.00 95.62 86 LEU A CA 1
ATOM 644 C C . LEU A 1 86 ? -4.122 -7.891 8.150 1.00 95.62 86 LEU A C 1
ATOM 646 O O . LEU A 1 86 ? -2.946 -7.619 7.911 1.00 95.62 86 LEU A O 1
ATOM 650 N N . LEU A 1 87 ? -4.548 -9.156 8.185 1.00 96.06 87 LEU A N 1
ATOM 651 C CA . LEU A 1 87 ? -3.713 -10.276 7.753 1.00 96.06 87 LEU A CA 1
ATOM 652 C C . LEU A 1 87 ? -3.407 -10.165 6.257 1.00 96.06 87 LEU A C 1
ATOM 654 O O . LEU A 1 87 ? -2.235 -10.117 5.886 1.00 96.06 87 LEU A O 1
ATOM 658 N N . TRP A 1 88 ? -4.448 -10.073 5.426 1.00 96.88 88 TRP A N 1
ATOM 659 C CA . TRP A 1 88 ? -4.297 -9.945 3.976 1.00 96.88 88 TRP A CA 1
ATOM 660 C C . TRP A 1 88 ? -3.536 -8.680 3.595 1.00 96.88 88 TRP A C 1
ATOM 662 O O . TRP A 1 88 ? -2.607 -8.754 2.804 1.00 96.88 88 TRP A O 1
ATOM 672 N N . PHE A 1 89 ? -3.854 -7.547 4.219 1.00 98.19 89 PHE A N 1
ATOM 673 C CA . PHE A 1 89 ? -3.208 -6.263 3.957 1.00 98.19 89 PHE A CA 1
ATOM 674 C C . PHE A 1 89 ? -1.686 -6.308 4.151 1.00 98.19 89 PHE A C 1
ATOM 676 O O . PHE A 1 89 ? -0.945 -5.839 3.291 1.00 98.19 89 PHE A O 1
ATOM 683 N N . ARG A 1 90 ? -1.204 -6.906 5.251 1.00 97.06 90 ARG A N 1
ATOM 684 C CA . ARG A 1 90 ? 0.237 -6.969 5.561 1.00 97.06 90 ARG A CA 1
ATOM 685 C C . ARG A 1 90 ? 1.014 -7.848 4.593 1.00 97.06 90 ARG A C 1
ATOM 687 O O . ARG A 1 90 ? 2.092 -7.469 4.140 1.00 97.06 90 ARG A O 1
ATOM 694 N N . TRP A 1 91 ? 0.469 -9.022 4.292 1.00 97.94 91 TRP A N 1
ATOM 695 C CA . TRP A 1 91 ? 1.130 -9.965 3.397 1.00 97.94 91 TRP A CA 1
ATOM 696 C C . TRP A 1 91 ? 1.015 -9.542 1.938 1.00 97.94 91 TRP A C 1
ATOM 698 O O . TRP A 1 91 ? 1.995 -9.665 1.215 1.00 97.94 91 TRP A O 1
ATOM 708 N N . ALA A 1 92 ? -0.116 -8.965 1.524 1.00 98.25 92 ALA A N 1
ATOM 709 C CA . ALA A 1 92 ? -0.256 -8.369 0.201 1.00 98.25 92 ALA A CA 1
ATOM 710 C C . ALA A 1 92 ? 0.783 -7.262 -0.009 1.00 98.25 92 ALA A C 1
ATOM 712 O O . ALA A 1 92 ? 1.474 -7.297 -1.016 1.00 98.25 92 ALA A O 1
ATOM 713 N N . ALA A 1 93 ? 0.986 -6.373 0.975 1.00 98.25 93 ALA A N 1
ATOM 714 C CA . ALA A 1 93 ? 2.026 -5.345 0.911 1.00 98.25 93 ALA A CA 1
ATOM 715 C C . ALA A 1 93 ? 3.424 -5.923 0.657 1.00 98.25 93 ALA A C 1
ATOM 717 O O . ALA A 1 93 ? 4.146 -5.460 -0.226 1.00 98.25 93 ALA A O 1
ATOM 718 N N . LEU A 1 94 ? 3.798 -6.958 1.418 1.00 98.31 94 LEU A N 1
ATOM 719 C CA . LEU A 1 94 ? 5.104 -7.599 1.280 1.00 98.31 94 LEU A CA 1
ATOM 720 C C . LEU A 1 94 ? 5.252 -8.291 -0.080 1.00 98.31 94 LEU A C 1
ATOM 722 O O . LEU A 1 94 ? 6.282 -8.141 -0.731 1.00 98.31 94 LEU A O 1
ATOM 726 N N . VAL A 1 95 ? 4.226 -9.022 -0.524 1.00 98.19 95 VAL A N 1
ATOM 727 C CA . VAL A 1 95 ? 4.243 -9.718 -1.818 1.00 98.19 95 VAL A CA 1
ATOM 728 C C . VAL A 1 95 ? 4.295 -8.724 -2.976 1.00 98.19 95 VAL A C 1
ATOM 730 O O . VAL A 1 95 ? 5.067 -8.950 -3.905 1.00 98.19 95 VAL A O 1
ATOM 733 N N . THR A 1 96 ? 3.560 -7.609 -2.928 1.00 98.44 96 THR A N 1
ATOM 734 C CA . THR A 1 96 ? 3.647 -6.554 -3.954 1.00 98.44 96 THR A CA 1
ATOM 735 C C . THR A 1 96 ? 5.055 -5.994 -4.036 1.00 98.44 96 THR A C 1
ATOM 737 O O . THR A 1 96 ? 5.622 -5.917 -5.122 1.00 98.44 96 THR A O 1
ATOM 740 N N . TRP A 1 97 ? 5.657 -5.658 -2.896 1.00 97.88 97 TRP A N 1
ATOM 741 C CA . TRP A 1 97 ? 7.005 -5.106 -2.895 1.00 97.88 97 TRP A CA 1
ATOM 742 C C . TRP A 1 97 ? 8.041 -6.106 -3.425 1.00 97.88 97 TRP A C 1
ATOM 744 O O . TRP A 1 97 ? 8.808 -5.769 -4.323 1.00 97.88 97 TRP A O 1
ATOM 754 N N . LEU A 1 98 ? 8.015 -7.356 -2.944 1.00 98.00 98 LEU A N 1
ATOM 755 C CA . LEU A 1 98 ? 8.947 -8.400 -3.383 1.00 98.00 98 LEU A CA 1
ATOM 756 C C . LEU A 1 98 ? 8.796 -8.714 -4.872 1.00 98.00 98 LEU A C 1
ATOM 758 O O . LEU A 1 98 ? 9.792 -8.763 -5.585 1.00 98.00 98 LEU A O 1
ATOM 762 N N . SER A 1 99 ? 7.565 -8.892 -5.355 1.00 97.38 99 SER A N 1
ATOM 763 C CA . SER A 1 99 ? 7.314 -9.146 -6.781 1.00 97.38 99 SER A CA 1
ATOM 764 C C . SER A 1 99 ? 7.731 -7.968 -7.663 1.00 97.38 99 SER A C 1
ATOM 766 O O . SER A 1 99 ? 8.252 -8.190 -8.750 1.00 97.38 99 SER A O 1
ATOM 768 N N . GLY A 1 100 ? 7.583 -6.724 -7.193 1.00 96.56 100 GLY A N 1
ATOM 769 C CA . GLY A 1 100 ? 8.063 -5.538 -7.909 1.00 96.56 100 GLY A CA 1
ATOM 770 C C . GLY A 1 100 ? 9.591 -5.471 -7.968 1.00 96.56 100 GLY A C 1
ATOM 771 O O . GLY A 1 100 ? 10.159 -5.224 -9.030 1.00 96.56 100 GLY A O 1
ATOM 772 N N . ALA A 1 101 ? 10.262 -5.757 -6.850 1.00 96.50 101 ALA A N 1
ATOM 773 C CA . ALA A 1 101 ? 11.720 -5.822 -6.781 1.00 96.50 101 ALA A CA 1
ATOM 774 C C . ALA A 1 101 ? 12.289 -6.923 -7.692 1.00 96.50 101 ALA A C 1
ATOM 776 O O . ALA A 1 101 ? 13.213 -6.666 -8.462 1.00 96.50 101 ALA A O 1
ATOM 777 N N . ILE A 1 102 ? 11.697 -8.122 -7.653 1.00 96.19 102 ILE A N 1
ATOM 778 C CA . ILE A 1 102 ? 12.062 -9.250 -8.524 1.00 96.19 102 ILE A CA 1
ATOM 779 C C . ILE A 1 102 ? 11.829 -8.887 -9.989 1.00 96.19 102 ILE A C 1
ATOM 781 O O . ILE A 1 102 ? 12.719 -9.093 -10.809 1.00 96.19 102 ILE A O 1
ATOM 785 N N . TYR A 1 103 ? 10.683 -8.283 -10.313 1.00 95.88 103 TYR A N 1
ATOM 786 C CA . TYR A 1 103 ? 10.389 -7.843 -11.672 1.00 95.88 103 TYR A CA 1
ATOM 787 C C . TYR A 1 103 ? 11.463 -6.879 -12.198 1.00 95.88 103 TYR A C 1
ATOM 789 O O . TYR A 1 103 ? 11.994 -7.106 -13.281 1.00 95.88 103 TYR A O 1
ATOM 797 N N . LEU A 1 104 ? 11.836 -5.843 -11.436 1.00 94.94 104 LEU A N 1
ATOM 798 C CA . LEU A 1 104 ? 12.878 -4.892 -11.853 1.00 94.94 104 LEU A CA 1
ATOM 799 C C . LEU A 1 104 ? 14.256 -5.547 -11.972 1.00 94.94 104 LEU A C 1
ATOM 801 O O . LEU A 1 104 ? 15.008 -5.246 -12.901 1.00 94.94 104 LEU A O 1
ATOM 805 N N . TRP A 1 105 ? 14.570 -6.474 -11.068 1.00 95.31 105 TRP A N 1
ATOM 806 C CA . TRP A 1 105 ? 15.809 -7.239 -11.120 1.00 95.31 105 TRP A CA 1
ATOM 807 C C . TRP A 1 105 ? 15.888 -8.106 -12.381 1.00 95.31 105 TRP A C 1
ATOM 809 O O . TRP A 1 105 ? 16.927 -8.172 -13.028 1.00 95.31 105 TRP A O 1
ATOM 819 N N . MET A 1 106 ? 14.789 -8.764 -12.745 1.00 94.12 106 MET A N 1
ATOM 820 C CA . MET A 1 106 ? 14.744 -9.684 -13.880 1.00 94.12 106 MET A CA 1
ATOM 821 C C . MET A 1 106 ? 14.546 -8.975 -15.222 1.00 94.12 106 MET A C 1
ATOM 823 O O . MET A 1 106 ? 14.910 -9.536 -16.254 1.00 94.12 106 MET A O 1
ATOM 827 N N . ARG A 1 107 ? 13.962 -7.767 -15.241 1.00 92.19 107 ARG A N 1
ATOM 828 C CA . ARG A 1 107 ? 13.681 -7.021 -16.482 1.00 92.19 107 ARG A CA 1
ATOM 829 C C . ARG A 1 107 ? 14.958 -6.603 -17.208 1.00 92.19 107 ARG A C 1
ATOM 831 O O . ARG A 1 107 ? 14.946 -6.456 -18.426 1.00 92.19 107 ARG A O 1
ATOM 838 N N . SER A 1 108 ? 16.039 -6.404 -16.463 1.00 90.06 108 SER A N 1
ATOM 839 C CA . SER A 1 108 ? 17.288 -5.843 -16.966 1.00 90.06 108 SER A CA 1
ATOM 840 C C . SER A 1 108 ? 18.485 -6.734 -16.612 1.00 90.06 108 SER A C 1
ATOM 842 O O . SER A 1 108 ? 18.540 -7.283 -15.508 1.00 90.06 108 SER A O 1
ATOM 844 N N . PRO A 1 109 ? 19.469 -6.900 -17.516 1.00 88.75 109 PRO A N 1
ATOM 845 C CA . PRO A 1 109 ? 20.673 -7.667 -17.219 1.00 88.75 109 PRO A CA 1
ATOM 846 C C . PRO A 1 109 ? 21.385 -7.149 -15.964 1.00 88.75 109 PRO A C 1
ATOM 848 O O . PRO A 1 109 ? 21.633 -5.953 -15.826 1.00 88.75 109 PRO A O 1
ATOM 851 N N . GLY A 1 110 ? 21.706 -8.057 -15.040 1.00 89.56 110 GLY A N 1
ATOM 852 C CA . GLY A 1 110 ? 22.386 -7.711 -13.787 1.00 89.56 110 GLY A CA 1
ATOM 853 C C . GLY A 1 110 ? 21.548 -6.886 -12.800 1.00 89.56 110 GLY A C 1
ATOM 854 O O . GLY A 1 110 ? 22.112 -6.369 -11.840 1.00 89.56 110 GLY A O 1
ATOM 855 N N . GLY A 1 111 ? 20.234 -6.749 -13.019 1.00 91.69 111 GLY A N 1
ATOM 856 C CA . GLY A 1 111 ? 19.339 -6.006 -12.131 1.00 91.69 111 GLY A CA 1
ATOM 857 C C . GLY A 1 111 ? 19.534 -4.490 -12.159 1.00 91.69 111 GLY A C 1
ATOM 858 O O . GLY A 1 111 ? 19.236 -3.818 -11.169 1.00 91.69 111 GLY A O 1
ATOM 859 N N . SER A 1 112 ? 20.029 -3.937 -13.271 1.00 92.38 112 SER A N 1
ATOM 860 C CA . SER A 1 112 ? 20.308 -2.503 -13.399 1.00 92.38 112 SER A CA 1
ATOM 861 C C . SER A 1 112 ? 19.074 -1.622 -13.194 1.00 92.38 112 SER A C 1
ATOM 863 O O . SER A 1 112 ? 19.202 -0.552 -12.615 1.00 92.38 112 SER A O 1
ATOM 865 N N . ASP A 1 113 ? 17.876 -2.075 -13.563 1.00 93.06 113 ASP A N 1
ATOM 866 C CA . ASP A 1 113 ? 16.627 -1.354 -13.303 1.00 93.06 113 ASP A CA 1
ATOM 867 C C . ASP A 1 113 ? 16.225 -1.378 -11.833 1.00 93.06 113 ASP A C 1
ATOM 869 O O . ASP A 1 113 ? 15.651 -0.408 -11.351 1.00 93.06 113 ASP A O 1
ATOM 873 N N . PHE A 1 114 ? 16.536 -2.445 -11.093 1.00 93.75 114 PHE A N 1
ATOM 874 C CA . PHE A 1 114 ? 16.310 -2.465 -9.648 1.00 93.75 114 PHE A CA 1
ATOM 875 C C . PHE A 1 114 ? 17.257 -1.492 -8.940 1.00 93.75 114 PHE A C 1
ATOM 877 O O . PHE A 1 114 ? 16.813 -0.648 -8.162 1.00 93.75 114 PHE A O 1
ATOM 884 N N . ILE A 1 115 ? 18.554 -1.569 -9.252 1.00 89.00 115 ILE A N 1
ATOM 885 C CA . ILE A 1 115 ? 19.571 -0.678 -8.678 1.00 89.00 115 ILE A CA 1
ATOM 886 C C . ILE A 1 115 ? 19.285 0.771 -9.081 1.00 89.00 115 ILE A C 1
ATOM 888 O O . ILE A 1 115 ? 19.269 1.655 -8.229 1.00 89.00 115 ILE A O 1
ATOM 892 N N . GLY A 1 116 ? 18.995 1.002 -10.359 1.00 84.69 116 GLY A N 1
ATOM 893 C CA . GLY A 1 116 ? 18.639 2.299 -10.912 1.00 84.69 116 GLY A CA 1
ATOM 894 C C . GLY A 1 116 ? 17.374 2.869 -10.286 1.00 84.69 116 GLY A C 1
ATOM 895 O O . GLY A 1 116 ? 17.360 4.040 -9.934 1.00 84.69 116 GLY A O 1
ATOM 896 N N . ALA A 1 117 ? 16.335 2.062 -10.056 1.00 88.38 117 ALA A N 1
ATOM 897 C CA . ALA A 1 117 ? 15.133 2.514 -9.355 1.00 88.38 117 ALA A CA 1
ATOM 898 C C . ALA A 1 117 ? 15.432 2.969 -7.918 1.00 88.38 117 ALA A C 1
ATOM 900 O O . ALA A 1 117 ? 14.953 4.019 -7.488 1.00 88.38 117 ALA A O 1
ATOM 901 N N . LEU A 1 118 ? 16.261 2.221 -7.179 1.00 83.56 118 LEU A N 1
ATOM 902 C CA . LEU A 1 118 ? 16.676 2.609 -5.826 1.00 83.56 118 LEU A CA 1
ATOM 903 C C . LEU A 1 118 ? 17.563 3.858 -5.824 1.00 83.56 118 LEU A C 1
ATOM 905 O O . LEU A 1 118 ? 17.419 4.709 -4.949 1.00 83.56 118 LEU A O 1
ATOM 909 N N . ALA A 1 119 ? 18.434 3.988 -6.820 1.00 78.06 119 ALA A N 1
ATOM 910 C CA . ALA A 1 119 ? 19.310 5.134 -7.026 1.00 78.06 119 ALA A CA 1
ATOM 911 C C . ALA A 1 119 ? 18.640 6.290 -7.789 1.00 78.06 119 ALA A C 1
ATOM 913 O O . ALA A 1 119 ? 19.322 7.243 -8.159 1.00 78.06 119 ALA A O 1
ATOM 914 N N . LEU A 1 120 ? 17.328 6.213 -8.043 1.00 77.38 120 LEU A N 1
ATOM 915 C CA . LEU A 1 120 ? 16.561 7.232 -8.762 1.00 77.38 120 LEU A CA 1
ATOM 916 C C . LEU A 1 120 ? 17.199 7.611 -10.112 1.00 77.38 120 LEU A C 1
ATOM 918 O O . LEU A 1 120 ? 17.390 8.780 -10.412 1.00 77.38 120 LEU A O 1
ATOM 922 N N . GLY A 1 121 ? 17.579 6.621 -10.920 1.00 76.69 121 GLY A N 1
ATOM 923 C CA . GLY A 1 121 ? 18.129 6.806 -12.267 1.00 76.69 121 GLY A CA 1
ATOM 924 C C . GLY A 1 121 ? 19.528 7.430 -12.333 1.00 76.69 121 GLY A C 1
ATOM 925 O O . GLY A 1 121 ? 19.987 7.728 -13.434 1.00 76.69 121 GLY A O 1
ATOM 926 N N . LEU A 1 122 ? 20.212 7.618 -11.196 1.00 76.12 122 LEU A N 1
ATOM 927 C CA . LEU A 1 122 ? 21.519 8.292 -11.090 1.00 76.12 122 LEU A CA 1
ATOM 928 C C . LEU A 1 122 ? 22.728 7.341 -11.190 1.00 76.12 122 LEU A C 1
ATOM 930 O O . LEU A 1 122 ? 23.825 7.680 -10.755 1.00 76.12 122 LEU A O 1
ATOM 934 N N . THR A 1 123 ? 22.551 6.126 -11.715 1.00 76.38 123 THR A N 1
ATOM 935 C CA . THR A 1 123 ? 23.631 5.122 -11.799 1.00 76.38 123 THR A CA 1
ATOM 936 C C . THR A 1 123 ? 24.526 5.263 -13.030 1.00 76.38 123 THR A C 1
ATOM 938 O O . THR A 1 123 ? 25.560 4.604 -13.090 1.00 76.38 123 THR A O 1
ATOM 941 N N . GLY A 1 124 ? 24.121 6.054 -14.026 1.00 71.94 124 GLY A N 1
ATOM 942 C CA . GLY A 1 124 ? 24.863 6.277 -15.271 1.00 71.94 124 GLY A CA 1
ATOM 943 C C . GLY A 1 124 ? 25.385 7.708 -15.404 1.00 71.94 124 GLY A C 1
ATOM 944 O O . GLY A 1 124 ? 25.143 8.550 -14.545 1.00 71.94 124 GLY A O 1
ATOM 945 N N . GLU A 1 125 ? 26.081 7.988 -16.509 1.00 70.12 125 GLU A N 1
ATOM 946 C CA . GLU A 1 125 ? 26.562 9.341 -16.845 1.00 70.12 125 GLU A CA 1
ATOM 947 C C . GLU A 1 125 ? 25.407 10.323 -17.096 1.00 70.12 125 GLU A C 1
ATOM 949 O O . GLU A 1 125 ? 25.513 11.511 -16.801 1.00 70.12 125 GLU A O 1
ATOM 954 N N . THR A 1 126 ? 24.286 9.809 -17.606 1.00 70.06 126 THR A N 1
ATOM 955 C CA . THR A 1 126 ? 23.044 10.548 -17.839 1.00 70.06 126 THR A CA 1
ATOM 956 C C . THR A 1 126 ? 21.913 9.974 -16.993 1.00 70.06 126 THR A C 1
ATOM 958 O O . THR A 1 126 ? 21.872 8.771 -16.720 1.00 70.06 126 THR A O 1
ATOM 961 N N . LEU A 1 127 ? 20.951 10.822 -16.624 1.00 71.12 127 LEU A N 1
ATOM 962 C CA . LEU A 1 127 ? 19.774 10.406 -15.867 1.00 71.12 127 LEU A CA 1
ATOM 963 C C . LEU A 1 127 ? 18.920 9.409 -16.665 1.00 71.12 127 LEU A C 1
ATOM 965 O O . LEU A 1 127 ? 18.466 9.714 -17.766 1.00 71.12 127 LEU A O 1
ATOM 969 N N . ASN A 1 128 ? 18.636 8.241 -16.087 1.00 80.00 128 ASN A N 1
ATOM 970 C CA . ASN A 1 128 ? 17.706 7.282 -16.681 1.00 80.00 128 ASN A CA 1
ATOM 971 C C . ASN A 1 128 ? 16.266 7.565 -16.222 1.00 80.00 128 ASN A C 1
ATOM 973 O O . ASN A 1 128 ? 15.889 7.248 -15.093 1.00 80.00 128 ASN A O 1
ATOM 977 N N . PHE A 1 129 ? 15.444 8.130 -17.109 1.00 76.75 129 PHE A N 1
ATOM 978 C CA . PHE A 1 129 ? 14.068 8.529 -16.792 1.00 76.75 129 PHE A CA 1
ATOM 979 C C . PHE A 1 129 ? 13.123 7.368 -16.471 1.00 76.75 129 PHE A C 1
ATOM 981 O O . PHE A 1 129 ? 12.245 7.515 -15.621 1.00 76.75 129 PHE A O 1
ATOM 988 N N . TYR A 1 130 ? 13.292 6.203 -17.098 1.00 85.56 130 TYR A N 1
ATOM 989 C CA . TYR A 1 130 ? 12.490 5.032 -16.741 1.00 85.56 130 TYR A CA 1
ATOM 990 C C . TYR A 1 130 ? 12.738 4.652 -15.277 1.00 85.56 130 TYR A C 1
ATOM 992 O O . TYR A 1 130 ? 11.797 4.551 -14.488 1.00 85.56 130 TYR A O 1
ATOM 1000 N N . GLN A 1 131 ? 14.015 4.509 -14.911 1.00 86.94 131 GLN A N 1
ATOM 1001 C CA . GLN A 1 131 ? 14.468 4.156 -13.564 1.00 86.94 131 GLN A CA 1
ATOM 1002 C C . GLN A 1 131 ? 14.091 5.227 -12.539 1.00 86.94 131 GLN A C 1
ATOM 1004 O O . GLN A 1 131 ? 13.731 4.912 -11.409 1.00 86.94 131 GLN A O 1
ATOM 1009 N N . LEU A 1 132 ? 14.092 6.488 -12.954 1.00 80.06 132 LEU A N 1
ATOM 1010 C CA . LEU A 1 132 ? 13.622 7.616 -12.169 1.00 80.06 132 LEU A CA 1
ATOM 1011 C C . LEU A 1 132 ? 12.144 7.497 -11.793 1.00 80.06 132 LEU A C 1
ATOM 1013 O O . LEU A 1 132 ? 11.779 7.517 -10.617 1.00 80.06 132 LEU A O 1
ATOM 1017 N N . VAL A 1 133 ? 11.290 7.373 -12.809 1.00 81.25 133 VAL A N 1
ATOM 1018 C CA . VAL A 1 133 ? 9.833 7.371 -12.672 1.00 81.25 133 VAL A CA 1
ATOM 1019 C C . VAL A 1 133 ? 9.384 6.118 -11.924 1.00 81.25 133 VAL A C 1
ATOM 1021 O O . VAL A 1 133 ? 8.621 6.216 -10.961 1.00 81.25 133 VAL A O 1
ATOM 1024 N N . ILE A 1 134 ? 9.912 4.944 -12.286 1.00 88.62 134 ILE A N 1
ATOM 1025 C CA . ILE A 1 134 ? 9.607 3.712 -11.550 1.00 88.62 134 ILE A CA 1
ATOM 1026 C C . ILE A 1 134 ? 10.178 3.752 -10.127 1.00 88.62 134 ILE A C 1
ATOM 1028 O O . ILE A 1 134 ? 9.529 3.268 -9.200 1.00 88.62 134 ILE A O 1
ATOM 1032 N N . GLY A 1 135 ? 11.346 4.374 -9.937 1.00 86.12 135 GLY A N 1
ATOM 1033 C CA . GLY A 1 135 ? 12.011 4.559 -8.649 1.00 86.12 135 GLY A CA 1
ATOM 1034 C C . GLY A 1 135 ? 11.201 5.414 -7.681 1.00 86.12 135 GLY A C 1
ATOM 1035 O O . GLY A 1 135 ? 11.038 5.030 -6.525 1.00 86.12 135 GLY A O 1
ATOM 1036 N N . LEU A 1 136 ? 10.600 6.510 -8.154 1.00 81.50 136 LEU A N 1
ATOM 1037 C CA . LEU A 1 136 ? 9.670 7.325 -7.361 1.00 81.50 136 LEU A CA 1
ATOM 1038 C C . LEU A 1 136 ? 8.503 6.490 -6.831 1.00 81.50 136 LEU A C 1
ATOM 1040 O O . LEU A 1 136 ? 8.214 6.507 -5.630 1.00 81.50 136 LEU A O 1
ATOM 1044 N N . GLY A 1 137 ? 7.869 5.713 -7.713 1.00 88.56 137 GLY A N 1
ATOM 1045 C CA . GLY A 1 137 ? 6.831 4.758 -7.331 1.00 88.56 137 GLY A CA 1
ATOM 1046 C C . GLY A 1 137 ? 7.336 3.737 -6.306 1.00 88.56 137 GLY A C 1
ATOM 1047 O O . GLY A 1 137 ? 6.711 3.534 -5.261 1.00 88.56 137 GLY A O 1
ATOM 1048 N N . ALA A 1 138 ? 8.489 3.121 -6.571 1.00 91.25 138 ALA A N 1
ATOM 1049 C CA . ALA A 1 138 ? 9.084 2.091 -5.724 1.00 91.25 138 ALA A CA 1
ATOM 1050 C C . ALA A 1 138 ? 9.432 2.605 -4.318 1.00 91.25 138 ALA A C 1
ATOM 1052 O O . ALA A 1 138 ? 9.168 1.910 -3.334 1.00 91.25 138 ALA A O 1
ATOM 1053 N N . TRP A 1 139 ? 9.954 3.826 -4.186 1.00 84.00 139 TRP A N 1
ATOM 1054 C CA . TRP A 1 139 ? 10.273 4.431 -2.891 1.00 84.00 139 TRP A CA 1
ATOM 1055 C C . TRP A 1 139 ? 9.027 4.717 -2.060 1.00 84.00 139 TRP A C 1
ATOM 1057 O O . TRP A 1 139 ? 8.978 4.330 -0.891 1.00 84.00 139 TRP A O 1
ATOM 1067 N N . MET A 1 140 ? 7.983 5.294 -2.661 1.00 87.62 140 MET A N 1
ATOM 1068 C CA . MET A 1 140 ? 6.705 5.468 -1.965 1.00 87.62 140 MET A CA 1
ATOM 1069 C C . MET A 1 140 ? 6.116 4.120 -1.539 1.00 87.62 140 MET A C 1
ATOM 1071 O O . MET A 1 140 ? 5.703 3.971 -0.392 1.00 87.62 140 MET A O 1
ATOM 1075 N N . GLY A 1 141 ? 6.160 3.105 -2.408 1.00 92.94 141 GLY A N 1
ATOM 1076 C CA . GLY A 1 141 ? 5.771 1.738 -2.052 1.00 92.94 141 GLY A CA 1
ATOM 1077 C C . GLY A 1 141 ? 6.603 1.156 -0.900 1.00 92.94 141 GLY A C 1
ATOM 1078 O O . GLY A 1 141 ? 6.060 0.507 -0.008 1.00 92.94 141 GLY A O 1
ATOM 1079 N N . THR A 1 142 ? 7.906 1.428 -0.860 1.00 89.06 142 THR A N 1
ATOM 1080 C CA . THR A 1 142 ? 8.818 0.967 0.202 1.00 89.06 142 THR A CA 1
ATOM 1081 C C . THR A 1 142 ? 8.499 1.624 1.545 1.00 89.06 142 THR A C 1
ATOM 1083 O O . THR A 1 142 ? 8.368 0.931 2.554 1.00 89.06 142 THR A O 1
ATOM 1086 N N . ILE A 1 143 ? 8.295 2.943 1.559 1.00 85.62 143 ILE A N 1
ATOM 1087 C CA . ILE A 1 143 ? 7.872 3.692 2.753 1.00 85.62 143 ILE A CA 1
ATOM 1088 C C . ILE A 1 143 ? 6.518 3.173 3.237 1.00 85.62 143 ILE A C 1
ATOM 1090 O O . ILE A 1 143 ? 6.330 2.883 4.418 1.00 85.62 143 ILE A O 1
ATOM 1094 N N . MET A 1 144 ? 5.579 2.971 2.313 1.00 95.06 144 MET A N 1
ATOM 1095 C CA . MET A 1 144 ? 4.273 2.419 2.641 1.00 95.06 144 MET A CA 1
ATOM 1096 C C . MET A 1 144 ? 4.381 1.023 3.258 1.00 95.06 144 MET A C 1
ATOM 1098 O O . MET A 1 144 ? 3.707 0.757 4.255 1.00 95.06 144 MET A O 1
ATOM 1102 N N . LEU A 1 145 ? 5.227 0.140 2.716 1.00 96.00 145 LEU A N 1
ATOM 1103 C CA . LEU A 1 145 ? 5.497 -1.184 3.282 1.00 96.00 145 LEU A CA 1
ATOM 1104 C C . LEU A 1 145 ? 6.073 -1.076 4.700 1.00 96.00 145 LEU A C 1
ATOM 1106 O O . LEU A 1 145 ? 5.610 -1.780 5.605 1.00 96.00 145 LEU A O 1
ATOM 1110 N N . PHE A 1 146 ? 7.041 -0.182 4.907 1.00 92.56 146 PHE A N 1
ATOM 1111 C CA . PHE A 1 146 ? 7.601 0.086 6.227 1.00 92.56 146 PHE A CA 1
ATOM 1112 C C . PHE A 1 146 ? 6.508 0.537 7.201 1.00 92.56 146 PHE A C 1
ATOM 1114 O O . PHE A 1 146 ? 6.358 -0.057 8.267 1.00 92.56 146 PHE A O 1
ATOM 1121 N N . ASN A 1 147 ? 5.653 1.481 6.808 1.00 90.19 147 ASN A N 1
ATOM 1122 C CA . ASN A 1 147 ? 4.517 1.922 7.617 1.00 90.19 147 ASN A CA 1
ATOM 1123 C C . ASN A 1 147 ? 3.586 0.761 7.987 1.00 90.19 147 ASN A C 1
ATOM 1125 O O . ASN A 1 147 ? 3.132 0.680 9.129 1.00 90.19 147 ASN A O 1
ATOM 1129 N N . VAL A 1 148 ? 3.333 -0.181 7.073 1.00 96.50 148 VAL A N 1
ATOM 1130 C CA . VAL A 1 148 ? 2.515 -1.373 7.350 1.00 96.50 148 VAL A CA 1
ATOM 1131 C C . VAL A 1 148 ? 3.125 -2.244 8.452 1.00 96.50 148 VAL A C 1
ATOM 1133 O O . VAL A 1 148 ? 2.422 -2.623 9.396 1.00 96.50 148 VAL A O 1
ATOM 1136 N N . TRP A 1 149 ? 4.413 -2.561 8.351 1.00 94.69 149 TRP A N 1
ATOM 1137 C CA . TRP A 1 149 ? 5.062 -3.532 9.237 1.00 94.69 149 TRP A CA 1
ATOM 1138 C C . TRP A 1 149 ? 5.639 -2.930 10.520 1.00 94.69 149 TRP A C 1
ATOM 1140 O O . TRP A 1 149 ? 5.578 -3.584 11.562 1.00 94.69 149 TRP A O 1
ATOM 1150 N N . ALA A 1 150 ? 6.151 -1.702 10.467 1.00 89.62 150 ALA A N 1
ATOM 1151 C CA . ALA A 1 150 ? 6.803 -1.023 11.583 1.00 89.62 150 ALA A CA 1
ATOM 1152 C C . ALA A 1 150 ? 5.841 -0.150 12.402 1.00 89.62 150 ALA A C 1
ATOM 1154 O O . ALA A 1 150 ? 5.977 -0.081 13.622 1.00 89.62 150 ALA A O 1
ATOM 1155 N N . LEU A 1 151 ? 4.840 0.481 11.774 1.00 90.56 151 LEU A N 1
ATOM 1156 C CA . LEU A 1 151 ? 3.930 1.400 12.471 1.00 90.56 151 LEU A CA 1
ATOM 1157 C C . LEU A 1 151 ? 2.536 0.802 12.666 1.00 90.56 151 LEU A C 1
ATOM 1159 O O . LEU A 1 151 ? 2.048 0.717 13.792 1.00 90.56 151 LEU A O 1
ATOM 1163 N N . ILE A 1 152 ? 1.881 0.350 11.599 1.00 93.75 152 ILE A N 1
ATOM 1164 C CA . ILE A 1 152 ? 0.496 -0.127 11.653 1.00 93.75 152 ILE A CA 1
ATOM 1165 C C . ILE A 1 152 ? 0.430 -1.439 12.434 1.00 93.75 152 ILE A C 1
ATOM 1167 O O . ILE A 1 152 ? -0.299 -1.522 13.420 1.00 93.75 152 ILE A O 1
ATOM 1171 N N . TRP A 1 153 ? 1.200 -2.461 12.055 1.00 95.38 153 TRP A N 1
ATOM 1172 C CA . TRP A 1 153 ? 1.080 -3.783 12.671 1.00 95.38 153 TRP A CA 1
ATOM 1173 C C . TRP A 1 153 ? 1.376 -3.815 14.183 1.00 95.38 153 TRP A C 1
ATOM 1175 O O . TRP A 1 153 ? 0.564 -4.376 14.926 1.00 95.38 153 TRP A O 1
ATOM 1185 N N . PRO A 1 154 ? 2.461 -3.207 14.703 1.00 94.19 154 PRO A N 1
ATOM 1186 C CA . PRO A 1 154 ? 2.738 -3.229 16.138 1.00 94.19 154 PRO A CA 1
ATOM 1187 C C . PRO A 1 154 ? 1.666 -2.511 16.957 1.00 94.19 154 PRO A C 1
ATOM 1189 O O . PRO A 1 154 ? 1.283 -2.996 18.021 1.00 94.19 154 PRO A O 1
ATOM 1192 N N . ASN A 1 155 ? 1.127 -1.408 16.436 1.00 94.44 155 ASN A N 1
ATOM 1193 C CA . ASN A 1 155 ? 0.034 -0.689 17.077 1.00 94.44 155 ASN A CA 1
ATOM 1194 C C . ASN A 1 155 ? -1.288 -1.468 16.999 1.00 94.44 155 ASN A C 1
ATOM 1196 O O . ASN A 1 155 ? -1.995 -1.561 17.998 1.00 94.44 155 ASN A O 1
ATOM 1200 N N . GLN A 1 156 ? -1.590 -2.119 15.873 1.00 93.31 156 GLN A N 1
ATOM 1201 C CA . GLN A 1 156 ? -2.774 -2.977 15.738 1.00 93.31 156 GLN A CA 1
ATOM 1202 C C . GLN A 1 156 ? -2.734 -4.180 16.688 1.00 93.31 156 GLN A C 1
ATOM 1204 O O . GLN A 1 156 ? -3.764 -4.531 17.253 1.00 93.31 156 GLN A O 1
ATOM 1209 N N . LYS A 1 157 ? -1.561 -4.770 16.961 1.00 92.94 157 LYS A N 1
ATOM 1210 C CA . LYS A 1 157 ? -1.437 -5.834 17.977 1.00 92.94 157 LYS A CA 1
ATOM 1211 C C . LYS A 1 157 ? -1.924 -5.392 19.363 1.00 92.94 157 LYS A C 1
ATOM 1213 O O . LYS A 1 157 ? -2.558 -6.187 20.052 1.00 92.94 157 LYS A O 1
ATOM 1218 N N . LYS A 1 158 ? -1.675 -4.136 19.751 1.00 93.19 158 LYS A N 1
ATOM 1219 C CA . LYS A 1 158 ? -2.178 -3.560 21.013 1.00 93.19 158 LYS A CA 1
ATOM 1220 C C . LYS A 1 158 ? -3.698 -3.369 20.978 1.00 93.19 158 LYS A C 1
ATOM 1222 O O . LYS A 1 158 ? -4.388 -3.703 21.934 1.00 93.19 158 LYS A O 1
ATOM 1227 N N . LEU A 1 159 ? -4.229 -2.875 19.856 1.00 90.75 159 LEU A N 1
ATOM 1228 C CA . LEU A 1 159 ? -5.669 -2.630 19.677 1.00 90.75 159 LEU A CA 1
ATOM 1229 C C . LEU A 1 159 ? -6.497 -3.916 19.635 1.00 90.75 159 LEU A C 1
ATOM 1231 O O . LEU A 1 159 ? -7.616 -3.943 20.136 1.00 90.75 159 LEU A O 1
ATOM 1235 N N . LEU A 1 160 ? -5.938 -4.977 19.057 1.00 89.56 160 LEU A N 1
ATOM 1236 C CA . LEU A 1 160 ? -6.560 -6.297 18.978 1.00 89.56 160 LEU A CA 1
ATOM 1237 C C . LEU A 1 160 ? -6.405 -7.112 20.273 1.00 89.56 160 LEU A C 1
ATOM 1239 O O . LEU A 1 160 ? -6.888 -8.237 20.337 1.00 89.56 160 LEU A O 1
ATOM 1243 N N . GLY A 1 161 ? -5.715 -6.577 21.287 1.00 88.00 161 GLY A N 1
ATOM 1244 C CA . GLY A 1 161 ? -5.473 -7.272 22.553 1.00 88.00 161 GLY A CA 1
ATOM 1245 C C . GLY A 1 161 ? -4.483 -8.437 22.460 1.00 88.00 161 GLY A C 1
ATOM 1246 O O . GLY A 1 161 ? -4.396 -9.230 23.388 1.00 88.00 161 GLY A O 1
ATOM 1247 N N . ILE A 1 162 ? -3.722 -8.545 21.363 1.00 90.12 162 ILE A N 1
ATOM 1248 C CA . ILE A 1 162 ? -2.649 -9.544 21.206 1.00 90.12 162 ILE A CA 1
ATOM 1249 C C . ILE A 1 162 ? -1.487 -9.213 22.149 1.00 90.12 162 ILE A C 1
ATOM 1251 O O . ILE A 1 162 ? -0.838 -10.104 22.687 1.00 90.12 162 ILE A O 1
ATOM 1255 N N . VAL A 1 163 ? -1.217 -7.918 22.330 1.00 92.94 163 VAL A N 1
ATOM 1256 C CA . VAL A 1 163 ? -0.232 -7.405 23.283 1.00 92.94 163 VAL A CA 1
ATOM 1257 C C . VAL A 1 163 ? -0.979 -6.616 24.360 1.00 92.94 163 VAL A C 1
ATOM 1259 O O . VAL A 1 163 ? -1.744 -5.717 23.994 1.00 92.94 163 VAL A O 1
ATOM 1262 N N . PRO A 1 164 ? -0.768 -6.911 25.658 1.00 92.06 164 PRO A N 1
ATOM 1263 C CA . PRO A 1 164 ? -1.321 -6.112 26.745 1.00 92.06 164 PRO A CA 1
ATOM 1264 C C . PRO A 1 164 ? -0.892 -4.647 26.619 1.00 92.06 164 PRO A C 1
ATOM 1266 O O . PRO A 1 164 ? 0.277 -4.357 26.373 1.00 92.06 164 PRO A O 1
ATOM 1269 N N . ALA A 1 165 ? -1.842 -3.730 26.765 1.00 92.81 165 ALA A N 1
ATOM 1270 C CA . ALA A 1 165 ? -1.610 -2.291 26.710 1.00 92.81 165 ALA A CA 1
ATOM 1271 C C . ALA A 1 165 ? -2.662 -1.575 27.562 1.00 92.81 165 ALA A C 1
ATOM 1273 O O . ALA A 1 165 ? -3.820 -2.014 27.609 1.00 92.81 165 ALA A O 1
ATOM 1274 N N . THR A 1 166 ? -2.276 -0.478 28.207 1.00 94.12 166 THR A N 1
ATOM 1275 C CA . THR A 1 166 ? -3.212 0.392 28.935 1.00 94.12 166 THR A CA 1
ATOM 1276 C C . THR A 1 166 ? -4.140 1.125 27.964 1.00 94.12 166 THR A C 1
ATOM 1278 O O . THR A 1 166 ? -3.896 1.169 26.753 1.00 94.12 166 THR A O 1
ATOM 1281 N N . ASP A 1 167 ? -5.225 1.712 28.464 1.00 90.56 167 ASP A N 1
ATOM 1282 C CA . ASP A 1 167 ? -6.181 2.411 27.596 1.00 90.56 167 ASP A CA 1
ATOM 1283 C C . ASP A 1 167 ? -5.572 3.662 26.943 1.00 90.56 167 ASP A C 1
ATOM 1285 O O . ASP A 1 167 ? -5.802 3.909 25.755 1.00 90.56 167 ASP A O 1
ATOM 1289 N N . ASP A 1 168 ? -4.676 4.359 27.645 1.00 90.62 168 ASP A N 1
ATOM 1290 C CA . ASP A 1 168 ? -3.895 5.469 27.089 1.00 90.62 168 ASP A CA 1
ATOM 1291 C C . ASP A 1 168 ? -2.950 5.012 25.969 1.00 90.62 168 ASP A C 1
ATOM 1293 O O . ASP A 1 168 ? -2.806 5.673 24.934 1.00 90.62 168 ASP A O 1
ATOM 1297 N N . GLU A 1 169 ? -2.301 3.859 26.140 1.00 90.94 169 GLU A N 1
ATOM 1298 C CA . GLU A 1 169 ? -1.444 3.277 25.108 1.00 90.94 169 GLU A CA 1
ATOM 1299 C C . GLU A 1 169 ? -2.244 2.841 23.883 1.00 90.94 169 GLU A C 1
ATOM 1301 O O . GLU A 1 169 ? -1.799 3.067 22.755 1.00 90.94 169 GLU A O 1
ATOM 1306 N N . LYS A 1 170 ? -3.433 2.262 24.080 1.00 90.00 170 LYS A N 1
ATOM 1307 C CA . LYS A 1 170 ? -4.349 1.920 22.984 1.00 90.00 170 LYS A CA 1
ATOM 1308 C C . LYS A 1 170 ? -4.821 3.174 22.253 1.00 90.00 170 LYS A C 1
ATOM 1310 O O . LYS A 1 170 ? -4.855 3.169 21.023 1.00 90.00 170 LYS A O 1
ATOM 1315 N N . ALA A 1 171 ? -5.126 4.263 22.958 1.00 89.56 171 ALA A N 1
ATOM 1316 C CA . ALA A 1 171 ? -5.518 5.525 22.330 1.00 89.56 171 ALA A CA 1
ATOM 1317 C C . ALA A 1 171 ? -4.400 6.084 21.428 1.00 89.56 171 ALA A C 1
ATOM 1319 O O . ALA A 1 171 ?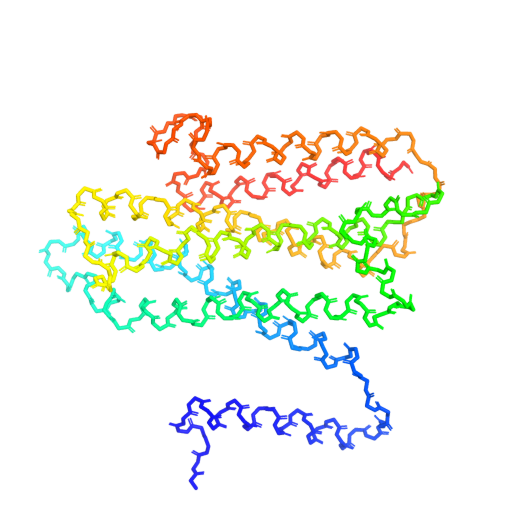 -4.644 6.398 20.255 1.00 89.56 171 ALA A O 1
ATOM 1320 N N . ARG A 1 172 ? -3.152 6.118 21.922 1.00 89.00 172 ARG A N 1
ATOM 1321 C CA . ARG A 1 172 ? -1.978 6.529 21.126 1.00 89.00 172 ARG A CA 1
ATOM 1322 C C . ARG A 1 172 ? -1.698 5.581 19.958 1.00 89.00 172 ARG A C 1
ATOM 1324 O O . ARG A 1 172 ? -1.421 6.040 18.847 1.00 89.00 172 ARG A O 1
ATOM 1331 N N . ALA A 1 173 ? -1.817 4.273 20.177 1.00 90.88 173 ALA A N 1
ATOM 1332 C CA . ALA A 1 173 ? -1.628 3.259 19.142 1.00 90.88 173 ALA A CA 1
ATOM 1333 C C . ALA A 1 173 ? -2.662 3.401 18.016 1.00 90.88 173 ALA A C 1
ATOM 1335 O O . ALA A 1 173 ? -2.304 3.371 16.838 1.00 90.88 173 ALA A O 1
ATOM 1336 N N . LYS A 1 174 ? -3.933 3.640 18.367 1.00 90.31 174 LYS A N 1
ATOM 1337 C CA . LYS A 1 174 ? -5.018 3.907 17.412 1.00 90.31 174 LYS A CA 1
ATOM 1338 C C . LYS A 1 174 ? -4.709 5.123 16.551 1.00 90.31 174 LYS A C 1
ATOM 1340 O O . LYS A 1 174 ? -4.850 5.046 15.333 1.00 90.31 174 LYS A O 1
ATOM 1345 N N . ARG A 1 175 ? -4.270 6.227 17.165 1.00 88.31 175 ARG A N 1
ATOM 1346 C CA . ARG A 1 175 ? -3.909 7.451 16.435 1.00 88.31 175 ARG A CA 1
ATOM 1347 C C . ARG A 1 175 ? -2.726 7.202 15.499 1.00 88.31 175 ARG A C 1
ATOM 1349 O O . ARG A 1 175 ? -2.834 7.514 14.322 1.00 88.31 175 ARG A O 1
ATOM 1356 N N . THR A 1 176 ? -1.655 6.577 15.982 1.00 87.00 176 THR A N 1
ATOM 1357 C CA . THR A 1 176 ? -0.449 6.296 15.179 1.00 87.00 176 THR A CA 1
ATOM 1358 C C . THR A 1 176 ? -0.759 5.403 13.977 1.00 87.00 176 THR A C 1
ATOM 1360 O O . THR A 1 176 ? -0.408 5.740 12.850 1.00 87.00 176 THR A O 1
ATOM 1363 N N . ALA A 1 177 ? -1.481 4.296 14.188 1.00 90.69 177 ALA A N 1
ATOM 1364 C CA . ALA A 1 177 ? -1.864 3.393 13.104 1.00 90.69 177 ALA A CA 1
ATOM 1365 C C . ALA A 1 177 ? -2.781 4.073 12.073 1.00 90.69 177 ALA A C 1
ATOM 1367 O O . ALA A 1 177 ? -2.655 3.816 10.877 1.00 90.69 177 ALA A O 1
ATOM 1368 N N . LEU A 1 178 ? -3.692 4.943 12.526 1.00 89.50 178 LEU A N 1
ATOM 1369 C CA . LEU A 1 178 ? -4.575 5.699 11.640 1.00 89.50 178 LEU A CA 1
ATOM 1370 C C . LEU A 1 178 ? -3.795 6.695 10.778 1.00 89.50 178 LEU A C 1
ATOM 1372 O O . LEU A 1 178 ? -4.034 6.757 9.576 1.00 89.50 178 LEU A O 1
ATOM 1376 N N . LEU A 1 179 ? -2.874 7.452 11.374 1.00 86.00 179 LEU A N 1
ATOM 1377 C CA . LEU A 1 179 ? -2.073 8.437 10.645 1.00 86.00 179 LEU A CA 1
ATOM 1378 C C . LEU A 1 179 ? -1.174 7.762 9.612 1.00 86.00 179 LEU A C 1
ATOM 1380 O O . LEU A 1 179 ? -1.273 8.098 8.439 1.00 86.00 179 LEU A O 1
ATOM 1384 N N . ALA A 1 180 ? -0.443 6.713 9.998 1.00 87.75 180 ALA A N 1
ATOM 1385 C CA . ALA A 1 180 ? 0.355 5.926 9.058 1.00 87.75 180 ALA A CA 1
ATOM 1386 C C . ALA A 1 180 ? -0.494 5.356 7.901 1.00 87.75 180 ALA A C 1
ATOM 1388 O O . ALA A 1 180 ? -0.073 5.346 6.746 1.00 87.75 180 ALA A O 1
ATOM 1389 N N . SER A 1 181 ? -1.727 4.915 8.180 1.00 93.25 181 SER A N 1
ATOM 1390 C CA . SER A 1 181 ? -2.644 4.430 7.142 1.00 93.25 181 SER A CA 1
ATOM 1391 C C . SER A 1 181 ? -3.128 5.541 6.197 1.00 93.25 181 SER A C 1
ATOM 1393 O O . SER A 1 181 ? -3.275 5.302 4.994 1.00 93.25 181 SER A O 1
ATOM 1395 N N . ARG A 1 182 ? -3.332 6.762 6.701 1.00 88.25 182 ARG A N 1
ATOM 1396 C CA . ARG A 1 182 ? -3.691 7.932 5.884 1.00 88.25 182 ARG A CA 1
ATOM 1397 C C . ARG A 1 182 ? -2.522 8.416 5.037 1.00 88.25 182 ARG A C 1
ATOM 1399 O O . ARG A 1 182 ? -2.729 8.660 3.853 1.00 88.25 182 ARG A O 1
ATOM 1406 N N . THR A 1 183 ? -1.310 8.451 5.587 1.00 84.38 183 THR A N 1
ATOM 1407 C CA . THR A 1 183 ? -0.078 8.721 4.830 1.00 84.38 183 THR A CA 1
ATOM 1408 C C . THR A 1 183 ? 0.092 7.712 3.697 1.00 84.38 183 THR A C 1
ATOM 1410 O O . THR A 1 183 ? 0.297 8.099 2.551 1.00 84.38 183 THR A O 1
ATOM 1413 N N . ASN A 1 184 ? -0.121 6.419 3.966 1.00 92.50 184 ASN A N 1
ATOM 1414 C CA . ASN A 1 184 ? -0.102 5.407 2.909 1.00 92.50 184 ASN A CA 1
ATOM 1415 C C . ASN A 1 184 ? -1.181 5.644 1.849 1.00 92.50 184 ASN A C 1
ATOM 1417 O O . ASN A 1 184 ? -0.929 5.463 0.662 1.00 92.50 184 ASN A O 1
ATOM 1421 N N . THR A 1 185 ? -2.388 6.037 2.259 1.00 91.88 185 THR A N 1
ATOM 1422 C CA . THR A 1 185 ? -3.478 6.341 1.321 1.00 91.88 185 THR A CA 1
ATOM 1423 C C . THR A 1 185 ? -3.101 7.509 0.421 1.00 91.88 185 THR A C 1
ATOM 1425 O O . THR A 1 185 ? -3.257 7.413 -0.790 1.00 91.88 185 THR A O 1
ATOM 1428 N N . PHE A 1 186 ? -2.540 8.569 0.993 1.00 85.44 186 PHE A N 1
ATOM 1429 C CA .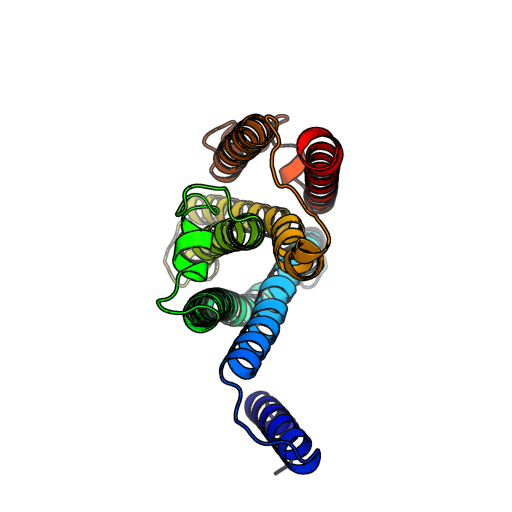 PHE A 1 186 ? -2.037 9.723 0.263 1.00 85.44 186 PHE A CA 1
ATOM 1430 C C . PHE A 1 186 ? -0.941 9.339 -0.744 1.00 85.44 186 PHE A C 1
ATOM 1432 O O . PHE A 1 186 ? -1.090 9.610 -1.936 1.00 85.44 186 PHE A O 1
ATOM 1439 N N . PHE A 1 187 ? 0.099 8.622 -0.303 1.00 84.94 187 PHE A N 1
ATOM 1440 C CA . PHE A 1 187 ? 1.176 8.171 -1.189 1.00 84.94 187 PHE A CA 1
ATOM 1441 C C . PHE A 1 187 ? 0.702 7.206 -2.272 1.00 84.94 187 PHE A C 1
ATOM 1443 O O . PHE A 1 187 ? 1.244 7.237 -3.372 1.00 84.94 187 PHE A O 1
ATOM 1450 N N . SER A 1 188 ? -0.324 6.389 -2.015 1.00 91.62 188 SER A N 1
ATOM 1451 C CA . SER A 1 188 ? -0.798 5.410 -2.998 1.00 91.62 188 SER A CA 1
ATOM 1452 C C . SER A 1 188 ? -1.242 6.044 -4.321 1.00 91.62 188 SER A C 1
ATOM 1454 O O . SER A 1 188 ? -0.995 5.459 -5.371 1.00 91.62 188 SER A O 1
ATOM 1456 N N . PHE A 1 189 ? -1.837 7.244 -4.292 1.00 85.75 189 PHE A N 1
ATOM 1457 C CA . PHE A 1 189 ? -2.282 7.938 -5.504 1.00 85.75 189 PHE A CA 1
ATOM 1458 C C . PHE A 1 189 ? -1.094 8.348 -6.376 1.00 85.75 189 PHE A C 1
ATOM 1460 O O . PHE A 1 189 ? -1.052 8.021 -7.561 1.00 85.75 189 PHE A O 1
ATOM 1467 N N . ALA A 1 190 ? -0.105 9.013 -5.773 1.00 81.50 190 ALA A N 1
ATOM 1468 C CA . ALA A 1 190 ? 1.113 9.411 -6.470 1.00 81.50 190 ALA A CA 1
ATOM 1469 C C . ALA A 1 190 ? 1.916 8.184 -6.930 1.00 81.50 190 ALA A C 1
ATOM 1471 O O . ALA A 1 190 ? 2.348 8.121 -8.076 1.00 81.50 190 ALA A O 1
ATOM 1472 N N . MET A 1 191 ? 2.063 7.176 -6.068 1.00 91.75 191 MET A N 1
ATOM 1473 C CA . MET A 1 191 ? 2.781 5.937 -6.366 1.00 91.75 191 MET A CA 1
ATOM 1474 C C . MET A 1 191 ? 2.209 5.220 -7.592 1.00 91.75 191 MET A C 1
ATOM 1476 O O . MET A 1 191 ? 2.968 4.912 -8.511 1.00 91.75 191 MET A O 1
ATOM 1480 N N . ILE A 1 192 ? 0.887 5.015 -7.643 1.00 90.88 192 ILE A N 1
ATOM 1481 C CA . ILE A 1 192 ? 0.227 4.372 -8.789 1.00 90.88 192 ILE A CA 1
ATOM 1482 C C . ILE A 1 192 ? 0.450 5.192 -10.056 1.00 90.88 192 ILE A C 1
ATOM 1484 O O . ILE A 1 192 ? 0.774 4.616 -11.092 1.00 90.88 192 ILE A O 1
ATOM 1488 N N . TRP A 1 193 ? 0.321 6.520 -9.976 1.00 83.06 193 TRP A N 1
ATOM 1489 C CA . TRP A 1 193 ? 0.558 7.387 -11.126 1.00 83.06 193 TRP A CA 1
ATOM 1490 C C . TRP A 1 193 ? 1.962 7.208 -11.699 1.00 83.06 193 TRP A C 1
ATOM 1492 O O . TRP A 1 193 ? 2.095 6.970 -12.897 1.00 83.06 193 TRP A O 1
ATOM 1502 N N . PHE A 1 194 ? 3.005 7.274 -10.868 1.00 82.81 194 PHE A N 1
ATOM 1503 C CA . PHE A 1 194 ? 4.375 7.112 -11.352 1.00 82.81 194 PHE A CA 1
ATOM 1504 C C . PHE A 1 194 ? 4.618 5.710 -11.914 1.00 82.81 194 PHE A C 1
ATOM 1506 O O . PHE A 1 194 ? 5.186 5.588 -12.994 1.00 82.81 194 PHE A O 1
ATOM 1513 N N . MET A 1 195 ? 4.125 4.652 -11.262 1.00 89.94 195 MET A N 1
ATOM 1514 C CA . MET A 1 195 ? 4.278 3.290 -11.784 1.00 89.94 195 MET A CA 1
ATOM 1515 C C . MET A 1 195 ? 3.570 3.097 -13.133 1.00 89.94 195 MET A C 1
ATOM 1517 O O . MET A 1 195 ? 4.151 2.501 -14.039 1.00 89.94 195 MET A O 1
ATOM 1521 N N . VAL A 1 196 ? 2.361 3.640 -13.304 1.00 86.69 196 VAL A N 1
ATOM 1522 C CA . VAL A 1 196 ? 1.632 3.615 -14.585 1.00 86.69 196 VAL A CA 1
ATOM 1523 C C . VAL A 1 196 ? 2.328 4.479 -15.635 1.00 86.69 196 VAL A C 1
ATOM 1525 O O . VAL A 1 196 ? 2.441 4.066 -16.781 1.00 86.69 196 VAL A O 1
ATOM 1528 N N . SER A 1 197 ? 2.857 5.641 -15.247 1.00 79.19 197 SER A N 1
ATOM 1529 C CA . SER A 1 197 ? 3.500 6.584 -16.171 1.00 79.19 197 SER A CA 1
ATOM 1530 C C . SER A 1 197 ? 4.712 5.984 -16.887 1.00 79.19 197 SER A C 1
ATOM 1532 O O . SER A 1 197 ? 5.042 6.423 -17.982 1.00 79.19 197 SER A O 1
ATOM 1534 N N . THR A 1 198 ? 5.343 4.946 -16.323 1.00 79.94 198 THR A N 1
ATOM 1535 C CA . THR A 1 198 ? 6.488 4.261 -16.949 1.00 79.94 198 THR A CA 1
ATOM 1536 C C . THR A 1 198 ? 6.199 3.687 -18.333 1.00 79.94 198 THR A C 1
ATOM 1538 O O . THR A 1 198 ? 7.128 3.583 -19.129 1.00 79.94 198 THR A O 1
ATOM 1541 N N . SER A 1 199 ? 4.940 3.364 -18.659 1.00 77.31 199 SER A N 1
ATOM 1542 C CA . SER A 1 199 ? 4.570 2.907 -20.006 1.00 77.31 199 SER A CA 1
ATOM 1543 C C . SER A 1 199 ? 4.575 4.016 -21.059 1.00 77.31 199 SER A C 1
ATOM 1545 O O . SER A 1 199 ? 4.491 3.705 -22.239 1.00 77.31 199 SER A O 1
ATOM 1547 N N . PHE A 1 200 ? 4.669 5.282 -20.645 1.00 65.94 200 PHE A N 1
ATOM 1548 C CA . PHE A 1 200 ? 4.669 6.458 -21.522 1.00 65.94 200 PHE A CA 1
ATOM 1549 C C . PHE A 1 200 ? 6.036 7.161 -21.564 1.00 65.94 200 PHE A C 1
ATOM 1551 O O . PHE A 1 200 ? 6.195 8.157 -22.258 1.00 65.94 200 PHE A O 1
ATOM 1558 N N . VAL A 1 201 ? 7.036 6.665 -20.821 1.00 62.06 201 VAL A N 1
ATOM 1559 C CA . VAL A 1 201 ? 8.357 7.315 -20.720 1.00 62.06 201 VAL A CA 1
ATOM 1560 C C . VAL A 1 201 ? 9.157 7.222 -22.025 1.00 62.06 201 VAL A C 1
ATOM 1562 O O . VAL A 1 201 ? 9.948 8.113 -22.298 1.00 62.06 201 VAL A O 1
ATOM 1565 N N . GLU A 1 202 ? 8.935 6.202 -22.861 1.00 53.84 202 GLU A N 1
ATOM 1566 C CA . GLU A 1 202 ? 9.620 6.079 -24.163 1.00 53.84 202 GLU A CA 1
ATOM 1567 C C . GLU A 1 202 ? 9.174 7.137 -25.194 1.00 53.84 202 GLU A C 1
ATOM 1569 O O . GLU A 1 202 ? 9.883 7.363 -26.169 1.00 53.84 202 GLU A O 1
ATOM 1574 N N . GLU A 1 203 ? 8.045 7.825 -24.975 1.00 49.91 203 GLU A N 1
ATOM 1575 C CA . GLU A 1 203 ? 7.545 8.897 -25.856 1.00 49.91 203 GLU A CA 1
ATOM 1576 C C . GLU A 1 203 ? 8.097 10.289 -25.497 1.00 49.91 203 GLU A C 1
ATOM 1578 O O . GLU A 1 203 ? 7.770 11.278 -26.152 1.00 49.91 203 GLU A O 1
ATOM 1583 N N . LEU A 1 204 ? 8.927 10.385 -24.455 1.00 50.31 204 LEU A N 1
ATOM 1584 C CA . LEU A 1 204 ? 9.397 11.647 -23.897 1.00 50.31 204 LEU A CA 1
ATOM 1585 C C . LEU A 1 204 ? 10.931 11.725 -23.969 1.00 50.31 204 LEU A C 1
ATOM 1587 O O . LEU A 1 204 ? 11.639 11.251 -23.080 1.00 50.31 204 LEU A O 1
ATOM 1591 N N . ASP A 1 205 ? 11.444 12.308 -25.056 1.00 46.81 205 ASP A N 1
ATOM 1592 C CA . ASP A 1 205 ? 12.880 12.517 -25.269 1.00 46.81 205 ASP A CA 1
ATOM 1593 C C . ASP A 1 205 ? 13.381 13.714 -24.445 1.00 46.81 205 ASP A C 1
ATOM 1595 O O . ASP A 1 205 ? 13.268 14.874 -24.839 1.00 46.81 205 ASP A O 1
ATOM 1599 N N . PHE A 1 206 ? 13.914 13.431 -23.257 1.00 52.09 206 PHE A N 1
ATOM 1600 C CA . PHE A 1 206 ? 14.460 14.429 -22.338 1.00 52.09 206 PHE A CA 1
ATOM 1601 C C . PHE A 1 206 ? 15.990 14.396 -22.350 1.00 52.09 206 PHE A C 1
ATOM 1603 O O . PHE A 1 206 ? 16.631 14.133 -21.330 1.00 52.09 206 PHE A O 1
ATOM 1610 N N . SER A 1 207 ? 16.599 14.620 -23.516 1.00 47.97 207 SER A N 1
ATOM 1611 C CA . SER A 1 207 ? 18.046 14.447 -23.680 1.00 47.97 207 SER A CA 1
ATOM 1612 C C . SER A 1 207 ? 18.904 15.479 -22.937 1.00 47.97 207 SER A C 1
ATOM 1614 O O . SER A 1 207 ? 20.094 15.246 -22.780 1.00 47.97 207 SER A O 1
ATOM 1616 N N . THR A 1 208 ? 18.351 16.591 -22.447 1.00 53.94 208 THR A N 1
ATOM 1617 C CA . THR A 1 208 ? 19.088 17.614 -21.679 1.00 53.94 208 THR A CA 1
ATOM 1618 C C . THR A 1 208 ? 18.104 18.638 -21.107 1.00 53.94 208 THR A C 1
ATOM 1620 O O . THR A 1 208 ? 17.592 19.455 -21.869 1.00 53.94 208 THR A O 1
ATOM 1623 N N . SER A 1 209 ? 17.851 18.670 -19.794 1.00 53.56 209 SER A N 1
ATOM 1624 C CA . SER A 1 209 ? 17.262 19.873 -19.185 1.00 53.56 209 SER A CA 1
ATOM 1625 C C . SER A 1 209 ? 17.885 20.208 -17.828 1.00 53.56 209 SER A C 1
ATOM 1627 O O . SER A 1 209 ? 17.950 19.386 -16.912 1.00 53.56 209 SER A O 1
ATOM 1629 N N . ASP A 1 210 ? 18.302 21.469 -17.688 1.00 53.97 210 ASP A N 1
ATOM 1630 C CA . ASP A 1 210 ? 18.813 22.084 -16.453 1.00 53.97 210 ASP A CA 1
ATOM 1631 C C . ASP A 1 210 ? 17.779 22.066 -15.297 1.00 53.97 210 ASP A C 1
ATOM 1633 O O . ASP A 1 210 ? 18.101 22.366 -14.146 1.00 53.97 210 ASP A O 1
ATOM 1637 N N . GLY A 1 211 ? 16.525 21.684 -15.580 1.00 56.47 211 GLY A N 1
ATOM 1638 C CA . GLY A 1 211 ? 15.406 21.619 -14.632 1.00 56.47 211 GLY A CA 1
ATOM 1639 C C . GLY A 1 211 ? 15.348 20.354 -13.770 1.00 56.47 211 GLY A C 1
ATOM 1640 O O . GLY A 1 211 ? 14.647 20.348 -12.755 1.00 56.47 211 GLY A O 1
ATOM 1641 N N . ILE A 1 212 ? 16.109 19.306 -14.114 1.00 60.41 212 ILE A N 1
ATOM 1642 C CA . ILE A 1 212 ? 16.145 18.031 -13.378 1.00 60.41 212 ILE A CA 1
ATOM 1643 C C . ILE A 1 212 ? 16.515 18.255 -11.906 1.00 60.41 212 ILE A C 1
ATOM 1645 O O . ILE A 1 212 ? 15.772 17.843 -11.015 1.00 60.41 212 ILE A O 1
ATOM 1649 N N . LEU A 1 213 ? 17.622 18.951 -11.622 1.00 62.44 213 LEU A N 1
ATOM 1650 C CA . LEU A 1 213 ? 18.078 19.181 -10.245 1.00 62.44 213 LEU A CA 1
ATOM 1651 C C . LEU A 1 213 ? 17.046 19.983 -9.427 1.00 62.44 213 LEU A C 1
ATOM 1653 O O . LEU A 1 213 ? 16.805 19.675 -8.259 1.00 62.44 213 LEU A O 1
ATOM 1657 N N . GLY A 1 214 ? 16.395 20.971 -10.051 1.00 63.31 214 GLY A N 1
ATOM 1658 C CA . GLY A 1 214 ? 15.337 21.772 -9.431 1.00 63.31 214 GLY A CA 1
ATOM 1659 C C . GLY A 1 214 ? 14.090 20.951 -9.093 1.00 63.31 214 GLY A C 1
ATOM 1660 O O . GLY A 1 214 ? 13.579 21.044 -7.976 1.00 63.31 214 GLY A O 1
ATOM 1661 N N . TYR A 1 215 ? 13.649 20.085 -10.010 1.00 59.03 215 TYR A N 1
ATOM 1662 C CA . TYR A 1 215 ? 12.567 19.132 -9.756 1.00 59.03 215 TYR A CA 1
ATOM 1663 C C . TYR A 1 215 ? 12.901 18.222 -8.561 1.00 59.03 215 TYR A C 1
ATOM 1665 O O . TYR A 1 215 ? 12.077 18.057 -7.660 1.00 59.03 215 TYR A O 1
ATOM 1673 N N . TRP A 1 216 ? 14.136 17.711 -8.485 1.00 62.06 216 TRP A N 1
ATOM 1674 C CA . TRP A 1 216 ? 14.581 16.820 -7.405 1.00 62.06 216 TRP A CA 1
ATOM 1675 C C . TRP A 1 216 ? 14.666 17.480 -6.035 1.00 62.06 216 TRP A C 1
ATOM 1677 O O . TRP A 1 216 ? 14.243 16.875 -5.049 1.00 62.06 216 TRP A O 1
ATOM 1687 N N . ILE A 1 217 ? 15.142 18.724 -5.955 1.00 67.69 217 ILE A N 1
ATOM 1688 C CA . ILE A 1 217 ? 15.126 19.488 -4.700 1.00 67.69 217 ILE A CA 1
ATOM 1689 C C . ILE A 1 217 ? 13.685 19.650 -4.209 1.00 67.69 217 ILE A C 1
ATOM 1691 O O . ILE A 1 217 ? 13.406 19.415 -3.034 1.00 67.69 217 ILE A O 1
ATOM 1695 N N . VAL A 1 218 ? 12.753 19.988 -5.102 1.00 59.44 218 VAL A N 1
ATOM 1696 C CA . VAL A 1 218 ? 11.343 20.175 -4.740 1.00 59.44 218 VAL A CA 1
ATOM 1697 C C . VAL A 1 218 ? 10.711 18.862 -4.274 1.00 59.44 218 VAL A C 1
ATOM 1699 O O . VAL A 1 218 ? 10.054 18.846 -3.234 1.00 59.44 218 VAL A O 1
ATOM 1702 N N . VAL A 1 219 ? 10.954 17.751 -4.973 1.00 61.41 219 VAL A N 1
ATOM 1703 C CA . VAL A 1 219 ? 10.456 16.421 -4.581 1.00 61.41 219 VAL A CA 1
ATOM 1704 C C . VAL A 1 219 ? 11.001 16.002 -3.213 1.00 61.41 219 VAL A C 1
ATOM 1706 O O . VAL A 1 219 ? 10.222 15.584 -2.357 1.00 61.41 219 VAL A O 1
ATOM 1709 N N . LEU A 1 220 ? 12.310 16.141 -2.974 1.00 65.94 220 LEU A N 1
ATOM 1710 C CA . LEU A 1 220 ? 12.945 15.749 -1.710 1.00 65.94 220 LEU A CA 1
ATOM 1711 C C . LEU A 1 220 ? 12.498 16.624 -0.535 1.00 65.94 220 LEU A C 1
ATOM 1713 O O . LEU A 1 220 ? 12.277 16.109 0.561 1.00 65.94 220 LEU A O 1
ATOM 1717 N N . VAL A 1 221 ? 12.317 17.929 -0.753 1.00 72.44 221 VAL A N 1
ATOM 1718 C CA . VAL A 1 221 ? 11.786 18.845 0.267 1.00 72.44 221 VAL A CA 1
ATOM 1719 C C . VAL A 1 221 ? 10.331 18.509 0.584 1.00 72.44 221 VAL A C 1
ATOM 1721 O O . VAL A 1 221 ? 9.982 18.383 1.757 1.00 72.44 221 VAL A O 1
ATOM 1724 N N . LEU A 1 222 ? 9.488 18.307 -0.434 1.00 62.69 222 LEU A N 1
ATOM 1725 C CA . LEU A 1 222 ? 8.094 17.906 -0.234 1.00 62.69 222 LEU A CA 1
ATOM 1726 C C . LEU A 1 222 ? 8.009 16.569 0.510 1.00 62.69 222 LEU A C 1
ATOM 1728 O O . LEU A 1 222 ? 7.233 16.450 1.455 1.00 62.69 222 LEU A O 1
ATOM 1732 N N . TRP A 1 223 ? 8.847 15.599 0.144 1.00 67.75 223 TRP A N 1
ATOM 1733 C CA . TRP A 1 223 ? 8.956 14.316 0.832 1.00 67.75 223 TRP A CA 1
ATOM 1734 C C . TRP A 1 223 ? 9.337 14.476 2.308 1.00 67.75 223 TRP A C 1
ATOM 1736 O O . TRP A 1 223 ? 8.601 14.007 3.176 1.00 67.75 223 TRP A O 1
ATOM 1746 N N . ALA A 1 224 ? 10.434 15.178 2.606 1.00 70.69 224 ALA A N 1
ATOM 1747 C CA . ALA A 1 224 ? 10.908 15.365 3.976 1.00 70.69 224 ALA A CA 1
ATOM 1748 C C . ALA A 1 224 ? 9.863 16.074 4.849 1.00 70.69 224 ALA A C 1
ATOM 1750 O O . ALA A 1 224 ? 9.653 15.703 6.004 1.00 70.69 224 ALA A O 1
ATOM 1751 N N . VAL A 1 225 ? 9.165 17.063 4.285 1.00 68.88 225 VAL A N 1
ATOM 1752 C CA . VAL A 1 225 ? 8.085 17.785 4.966 1.00 68.88 225 VAL A CA 1
ATOM 1753 C C . VAL A 1 225 ? 6.899 16.858 5.251 1.00 68.88 225 VAL A C 1
ATOM 1755 O O . VAL A 1 225 ? 6.408 16.830 6.378 1.00 68.88 225 VAL A O 1
ATOM 1758 N N . LEU A 1 226 ? 6.457 16.065 4.273 1.00 66.12 226 LEU A N 1
ATOM 1759 C CA . LEU A 1 226 ? 5.323 15.147 4.424 1.00 66.12 226 LEU A CA 1
ATOM 1760 C C . LEU A 1 226 ? 5.614 14.009 5.414 1.00 66.12 226 LEU A C 1
ATOM 1762 O O . LEU A 1 226 ? 4.759 13.685 6.239 1.00 66.12 226 LEU A O 1
ATOM 1766 N N . GLU A 1 227 ? 6.820 13.445 5.392 1.00 65.00 227 GLU A N 1
ATOM 1767 C CA . GLU A 1 227 ? 7.243 12.398 6.331 1.00 65.00 227 GLU A CA 1
ATOM 1768 C C . GLU A 1 227 ? 7.350 12.950 7.763 1.00 65.00 227 GLU A C 1
ATOM 1770 O O . GLU A 1 227 ? 6.916 12.322 8.735 1.00 65.00 227 GLU A O 1
ATOM 1775 N N . ALA A 1 228 ? 7.856 14.176 7.906 1.00 68.88 228 ALA A N 1
ATOM 1776 C CA . ALA A 1 228 ? 7.923 14.853 9.192 1.00 68.88 228 ALA A CA 1
ATOM 1777 C C . ALA A 1 228 ? 6.526 15.171 9.766 1.00 68.88 228 ALA A C 1
ATOM 1779 O O . ALA A 1 228 ? 6.346 15.147 10.987 1.00 68.88 228 ALA A O 1
ATOM 1780 N N . PHE A 1 229 ? 5.518 15.398 8.917 1.00 66.19 229 PHE A N 1
ATOM 1781 C CA . PHE A 1 229 ? 4.117 15.488 9.344 1.00 66.19 229 PHE A CA 1
ATOM 1782 C C . PHE A 1 229 ? 3.526 14.126 9.732 1.00 66.19 229 PHE A C 1
ATOM 1784 O O . PHE A 1 229 ? 2.953 14.003 10.818 1.00 66.19 229 PHE A O 1
ATOM 1791 N N . GLY A 1 230 ? 3.722 13.092 8.907 1.00 61.72 230 GLY A N 1
ATOM 1792 C CA . GLY A 1 230 ? 3.177 11.750 9.145 1.00 61.72 230 GLY A CA 1
ATOM 1793 C C . GLY A 1 230 ? 3.728 11.072 10.407 1.00 61.72 230 GLY A C 1
ATOM 1794 O O . GLY A 1 230 ? 3.003 10.359 11.105 1.00 61.72 230 GLY A O 1
ATOM 1795 N N . THR A 1 231 ? 4.989 11.346 10.751 1.00 63.03 231 THR A N 1
ATOM 1796 C CA . THR A 1 231 ? 5.642 10.874 11.989 1.00 63.03 231 THR A CA 1
ATOM 1797 C C . THR A 1 231 ? 5.310 11.728 13.217 1.00 63.03 231 THR A C 1
ATOM 1799 O O . THR A 1 231 ? 5.586 11.323 14.348 1.00 63.03 231 THR A O 1
ATOM 1802 N N . GLY A 1 232 ? 4.703 12.902 13.026 1.00 62.00 232 GLY A N 1
ATOM 1803 C CA . GLY A 1 232 ? 4.459 13.876 14.088 1.00 62.00 232 GLY A CA 1
ATOM 1804 C C . GLY A 1 232 ? 5.716 14.616 14.560 1.00 62.00 232 GLY A C 1
ATOM 1805 O O . GLY A 1 232 ? 5.646 15.300 15.581 1.00 62.00 232 GLY A O 1
ATOM 1806 N N . MET A 1 233 ? 6.842 14.509 13.841 1.00 70.06 233 MET A N 1
ATOM 1807 C CA . MET A 1 233 ? 8.044 15.322 14.079 1.00 70.06 233 MET A CA 1
ATOM 1808 C C . MET A 1 233 ? 7.754 16.820 13.928 1.00 70.06 233 MET A C 1
ATOM 1810 O O . MET A 1 233 ? 8.273 17.629 14.693 1.00 70.06 233 MET A O 1
ATOM 1814 N N . ILE A 1 234 ? 6.892 17.188 12.977 1.00 60.53 234 ILE A N 1
ATOM 1815 C CA . ILE A 1 234 ? 6.383 18.549 12.804 1.00 60.53 234 ILE A CA 1
ATOM 1816 C C . ILE A 1 234 ? 4.916 18.581 13.239 1.00 60.53 234 ILE A C 1
ATOM 1818 O O . ILE A 1 234 ? 4.059 17.893 12.687 1.00 60.53 234 ILE A O 1
ATOM 1822 N N . GLY A 1 235 ? 4.617 19.405 14.246 1.00 60.22 235 GLY A N 1
ATOM 1823 C CA . GLY A 1 235 ? 3.249 19.635 14.721 1.00 60.22 235 GLY A CA 1
ATOM 1824 C C . GLY A 1 235 ? 2.667 18.547 15.635 1.00 60.22 235 GLY A C 1
ATOM 1825 O O . GLY A 1 235 ? 1.497 18.656 16.005 1.00 60.22 235 GLY A O 1
ATOM 1826 N N . GLY A 1 236 ? 3.453 17.536 16.031 1.00 66.75 236 GLY A N 1
ATOM 1827 C CA . GLY A 1 236 ? 3.031 16.481 16.958 1.00 66.75 236 GLY A CA 1
ATOM 1828 C C . GLY A 1 236 ? 1.989 15.521 16.370 1.00 66.75 236 GLY A C 1
ATOM 1829 O O . GLY A 1 236 ? 1.562 15.644 15.224 1.00 6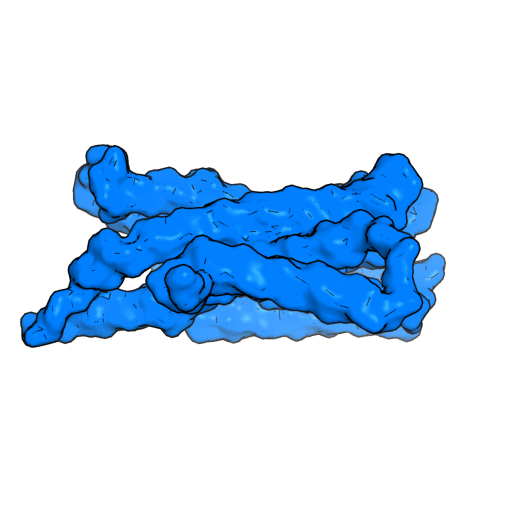6.75 236 GLY A O 1
ATOM 1830 N N . THR A 1 237 ? 1.531 14.547 17.165 1.00 64.50 237 THR A N 1
ATOM 1831 C CA . THR A 1 237 ? 0.495 13.574 16.744 1.00 64.50 237 THR A CA 1
ATOM 1832 C C . THR A 1 237 ? -0.942 14.045 17.019 1.00 64.50 237 THR A C 1
ATOM 1834 O O . THR A 1 237 ? -1.901 13.485 16.462 1.00 64.50 237 THR A O 1
ATOM 1837 N N . ALA A 1 238 ? -1.091 15.106 17.818 1.00 68.69 238 ALA A N 1
ATOM 1838 C CA . ALA A 1 238 ? -2.358 15.754 18.139 1.00 68.69 238 ALA A CA 1
ATOM 1839 C C . ALA A 1 238 ? -2.944 16.518 16.932 1.00 68.69 238 ALA A C 1
ATOM 1841 O O . ALA A 1 238 ? -2.197 16.884 16.023 1.00 68.69 238 ALA A O 1
ATOM 1842 N N . PRO A 1 239 ? -4.268 16.752 16.897 1.00 66.44 239 PRO A N 1
ATOM 1843 C CA . PRO A 1 239 ? -4.874 17.579 15.863 1.00 66.44 239 PRO A CA 1
ATOM 1844 C C . PRO A 1 239 ? -4.333 19.007 15.874 1.00 66.44 239 PRO A C 1
ATOM 1846 O O . PRO A 1 239 ? -4.281 19.644 16.924 1.00 66.44 239 PRO A O 1
ATOM 1849 N N . SER A 1 240 ? -3.955 19.520 14.704 1.00 71.06 240 SER A N 1
ATOM 1850 C CA . SER A 1 240 ? -3.453 20.886 14.548 1.00 71.06 240 SER A CA 1
ATOM 1851 C C . SER A 1 240 ? -3.831 21.473 13.191 1.00 71.06 240 SER A C 1
ATOM 1853 O O . SER A 1 240 ? -4.122 20.752 12.233 1.00 71.06 240 SER A O 1
ATOM 1855 N N . THR A 1 241 ? -3.812 22.803 13.092 1.00 71.38 241 THR A N 1
ATOM 1856 C CA . THR A 1 241 ? -4.029 23.519 11.826 1.00 71.38 241 THR A CA 1
ATOM 1857 C C . THR A 1 241 ? -2.964 23.178 10.788 1.00 71.38 241 THR A C 1
ATOM 1859 O O . THR A 1 241 ? -3.283 23.093 9.609 1.00 71.38 241 THR A O 1
ATOM 1862 N N . LEU A 1 242 ? -1.728 22.891 11.213 1.00 67.19 242 LEU A N 1
ATOM 1863 C CA . LEU A 1 242 ? -0.650 22.443 10.327 1.00 67.19 242 LEU A CA 1
ATOM 1864 C C . LEU A 1 242 ? -0.949 21.093 9.651 1.00 67.19 242 LEU A C 1
ATOM 1866 O O . LEU A 1 242 ? -0.492 20.843 8.540 1.00 67.19 242 LEU A O 1
ATOM 1870 N N . ARG A 1 243 ? -1.741 20.233 10.298 1.00 67.12 243 ARG A N 1
ATOM 1871 C CA . ARG A 1 243 ? -2.063 18.875 9.833 1.00 67.12 243 ARG A CA 1
ATOM 1872 C C . ARG A 1 243 ? -3.505 18.732 9.361 1.00 67.12 243 ARG A C 1
ATOM 1874 O O . ARG A 1 243 ? -4.038 17.627 9.268 1.00 67.12 243 ARG A O 1
ATOM 1881 N N . TRP A 1 244 ? -4.147 19.853 9.030 1.00 70.62 244 TRP A N 1
ATOM 1882 C CA . TRP A 1 244 ? -5.561 19.908 8.658 1.00 70.62 244 TRP A CA 1
ATOM 1883 C C . TRP A 1 244 ? -5.937 18.918 7.542 1.00 70.62 244 TRP A C 1
ATOM 1885 O O . TRP A 1 244 ? -7.062 18.405 7.540 1.00 70.62 244 TRP A O 1
ATOM 1895 N N . TRP A 1 245 ? -4.998 18.642 6.630 1.00 69.88 245 TRP A N 1
ATOM 1896 C CA . TRP A 1 245 ? -5.146 17.750 5.484 1.00 69.88 245 TRP A CA 1
ATOM 1897 C C . TRP A 1 245 ? -5.160 16.255 5.859 1.00 69.88 245 TRP A C 1
ATOM 1899 O O . TRP A 1 245 ? -5.780 15.447 5.167 1.00 69.88 245 TRP A O 1
ATOM 1909 N N . GLU A 1 246 ? -4.573 15.876 6.994 1.00 69.75 246 GLU A N 1
ATOM 1910 C CA . GLU A 1 246 ? -4.547 14.492 7.489 1.00 69.75 246 GLU A CA 1
ATOM 1911 C C . GLU A 1 246 ? -5.738 14.156 8.392 1.00 69.75 246 GLU A C 1
ATOM 1913 O O . GLU A 1 246 ? -5.959 12.989 8.709 1.00 69.75 246 GLU A O 1
ATOM 1918 N N . GLU A 1 247 ? -6.514 15.147 8.847 1.00 73.19 247 GLU A N 1
ATOM 1919 C CA . GLU A 1 247 ? -7.542 14.938 9.878 1.00 73.19 247 GLU A CA 1
ATOM 1920 C C . GLU A 1 247 ? -8.786 14.195 9.374 1.00 73.19 247 GLU A C 1
ATOM 1922 O O . GLU A 1 247 ? -9.441 13.479 10.141 1.00 73.19 247 GLU A O 1
ATOM 1927 N N . THR A 1 248 ? -9.096 14.284 8.080 1.00 75.75 248 THR A N 1
ATOM 1928 C CA . THR A 1 248 ? -10.257 13.603 7.483 1.00 75.75 248 THR A CA 1
ATOM 1929 C C . THR A 1 248 ? -9.878 12.934 6.170 1.00 75.75 248 THR A C 1
ATOM 1931 O O . THR A 1 248 ? -9.051 13.457 5.433 1.00 75.75 248 THR A O 1
ATOM 1934 N N . HIS A 1 249 ? -10.537 11.820 5.845 1.00 65.25 249 HIS A N 1
ATOM 1935 C CA . HIS A 1 249 ? -10.288 11.075 4.610 1.00 65.25 249 HIS A CA 1
ATOM 1936 C C . HIS A 1 249 ? -10.493 11.935 3.351 1.00 65.25 249 HIS A C 1
ATOM 1938 O O . HIS A 1 249 ? -9.652 11.900 2.463 1.00 65.25 249 HIS A O 1
ATOM 1944 N N . LEU A 1 250 ? -11.544 12.767 3.299 1.00 74.38 250 LEU A N 1
ATOM 1945 C CA . LEU A 1 250 ? -11.786 13.674 2.168 1.00 74.38 250 LEU A CA 1
ATOM 1946 C C . LEU A 1 250 ? -10.657 14.687 1.987 1.00 74.38 250 LEU A C 1
ATOM 1948 O O . LEU A 1 250 ? -10.220 14.920 0.867 1.00 74.38 250 LEU A O 1
ATOM 1952 N N . ARG A 1 251 ? -10.156 15.263 3.085 1.00 81.25 251 ARG A N 1
ATOM 1953 C CA . ARG A 1 251 ? -9.030 16.202 3.023 1.00 81.25 251 ARG A CA 1
ATOM 1954 C C . ARG A 1 251 ? -7.734 15.509 2.619 1.00 81.25 251 ARG A C 1
ATOM 1956 O O . ARG A 1 251 ? -6.971 16.090 1.863 1.00 81.25 251 ARG A O 1
ATOM 1963 N N . THR A 1 252 ? -7.520 14.268 3.052 1.00 74.31 252 THR A N 1
ATOM 1964 C CA . THR A 1 252 ? -6.350 13.478 2.647 1.00 74.31 252 THR A CA 1
ATOM 1965 C C . THR A 1 252 ? -6.405 13.138 1.159 1.00 74.31 252 THR A C 1
ATOM 1967 O O . THR A 1 252 ? -5.397 13.266 0.474 1.00 74.31 252 THR A O 1
ATOM 1970 N N . ILE A 1 253 ? -7.583 12.780 0.635 1.00 70.31 253 ILE A N 1
ATOM 1971 C CA . ILE A 1 253 ? -7.791 12.576 -0.806 1.00 70.31 253 ILE A CA 1
ATOM 1972 C C . ILE A 1 253 ? -7.555 13.884 -1.563 1.00 70.31 253 ILE A C 1
ATOM 1974 O O . ILE A 1 253 ? -6.775 13.903 -2.507 1.00 70.31 253 ILE A O 1
ATOM 1978 N N . ALA A 1 254 ? -8.186 14.982 -1.137 1.00 79.19 254 ALA A N 1
ATOM 1979 C CA . ALA A 1 254 ? -8.044 16.281 -1.789 1.00 79.19 254 ALA A CA 1
ATOM 1980 C C . ALA A 1 254 ? -6.583 16.746 -1.804 1.00 79.19 254 ALA A C 1
ATOM 1982 O O . ALA A 1 254 ? -6.088 17.167 -2.842 1.00 79.19 254 ALA A O 1
ATOM 1983 N N . ALA A 1 255 ? -5.867 16.602 -0.687 1.00 77.94 255 ALA A N 1
ATOM 1984 C CA . ALA A 1 255 ? -4.442 16.892 -0.619 1.00 77.94 255 ALA A CA 1
ATOM 1985 C C . ALA A 1 255 ? -3.629 15.978 -1.543 1.00 77.94 255 ALA A C 1
ATOM 1987 O O . ALA A 1 255 ? -2.705 16.458 -2.189 1.00 77.94 255 ALA A O 1
ATOM 1988 N N . GLY A 1 256 ? -3.972 14.688 -1.638 1.00 70.12 256 GLY A N 1
ATOM 1989 C CA . GLY A 1 256 ? -3.320 13.745 -2.553 1.00 70.12 256 GLY A CA 1
ATOM 1990 C C . GLY A 1 256 ? -3.502 14.138 -4.017 1.00 70.12 256 GLY A C 1
ATOM 1991 O O . GLY A 1 256 ? -2.541 14.132 -4.780 1.00 70.12 256 GLY A O 1
ATOM 1992 N N . VAL A 1 257 ? -4.711 14.565 -4.392 1.00 73.94 257 VAL A N 1
ATOM 1993 C CA . VAL A 1 257 ? -5.010 15.096 -5.730 1.00 73.94 257 VAL A CA 1
ATOM 1994 C C . VAL A 1 257 ? -4.259 16.403 -5.982 1.00 73.94 257 VAL A C 1
ATOM 1996 O O . VAL A 1 257 ? -3.682 16.570 -7.049 1.00 73.94 257 VAL A O 1
ATOM 1999 N N . VAL A 1 258 ? -4.215 17.317 -5.010 1.00 81.94 258 VAL A N 1
ATOM 2000 C CA . VAL A 1 258 ? -3.455 18.572 -5.134 1.00 81.94 258 VAL A CA 1
ATOM 2001 C C . VAL A 1 258 ? -1.964 18.291 -5.302 1.00 81.94 258 VAL A C 1
ATOM 2003 O O . VAL A 1 258 ? -1.350 18.864 -6.195 1.00 81.94 258 VAL A O 1
ATOM 2006 N N . LEU A 1 259 ? -1.383 17.390 -4.504 1.00 72.69 259 LEU A N 1
ATOM 2007 C CA . LEU A 1 259 ? 0.019 17.001 -4.654 1.00 72.69 259 LEU A CA 1
ATOM 2008 C C . LEU A 1 259 ? 0.272 16.381 -6.032 1.00 72.69 259 LEU A C 1
ATOM 2010 O O . LEU A 1 259 ? 1.269 16.701 -6.673 1.00 72.69 259 LEU A O 1
ATOM 2014 N N . TRP A 1 260 ? -0.642 15.533 -6.506 1.00 70.38 260 TRP A N 1
ATOM 2015 C CA . TRP A 1 260 ? -0.568 14.964 -7.847 1.00 70.38 260 TRP A CA 1
ATOM 2016 C C . TRP A 1 260 ? -0.586 16.048 -8.935 1.00 70.38 260 TRP A C 1
ATOM 2018 O O . TRP A 1 260 ? 0.271 16.032 -9.815 1.00 70.38 260 TRP A O 1
ATOM 2028 N N . ILE A 1 261 ? -1.483 17.036 -8.839 1.00 75.56 261 ILE A N 1
ATOM 2029 C CA . ILE A 1 261 ? -1.528 18.185 -9.760 1.00 75.56 261 ILE A CA 1
ATOM 2030 C C . ILE A 1 261 ? -0.222 18.983 -9.697 1.00 75.56 261 ILE A C 1
ATOM 2032 O O . ILE A 1 261 ? 0.308 19.360 -10.737 1.00 75.56 261 ILE A O 1
ATOM 2036 N N . VAL A 1 262 ? 0.322 19.227 -8.501 1.00 76.94 262 VAL A N 1
ATOM 2037 C CA . VAL A 1 262 ? 1.602 19.931 -8.334 1.00 76.94 262 VAL A CA 1
ATOM 2038 C C . VAL A 1 262 ? 2.728 19.169 -9.025 1.00 76.94 262 VAL A C 1
ATOM 2040 O O . VAL A 1 262 ? 3.477 19.778 -9.782 1.00 76.94 262 VAL A O 1
ATOM 2043 N N . PHE A 1 263 ? 2.825 17.849 -8.841 1.00 66.50 263 PHE A N 1
ATOM 2044 C CA . PHE A 1 263 ? 3.828 17.049 -9.547 1.00 66.50 263 PHE A CA 1
ATOM 2045 C C . PHE A 1 263 ? 3.626 17.060 -11.058 1.00 66.50 263 PHE A C 1
ATOM 2047 O O . PHE A 1 263 ? 4.609 17.167 -11.782 1.00 66.50 263 PHE A O 1
ATOM 2054 N N . LEU A 1 264 ? 2.382 17.011 -11.536 1.00 65.44 264 LEU A N 1
ATOM 2055 C CA . LEU A 1 264 ? 2.077 17.103 -12.961 1.00 65.44 264 LEU A CA 1
ATOM 2056 C C . LEU A 1 264 ? 2.492 18.460 -13.547 1.00 65.44 264 LEU A C 1
ATOM 2058 O O . LEU A 1 264 ? 3.101 18.505 -14.611 1.00 65.44 264 LEU A O 1
ATOM 2062 N N . ILE A 1 265 ? 2.208 19.563 -12.851 1.00 72.62 265 ILE A N 1
ATOM 2063 C CA . ILE A 1 265 ? 2.601 20.914 -13.277 1.00 72.62 265 ILE A CA 1
ATOM 2064 C C . ILE A 1 265 ? 4.123 21.062 -13.255 1.00 72.62 265 ILE A C 1
ATOM 2066 O O . ILE A 1 265 ? 4.698 21.565 -14.214 1.00 72.62 265 ILE A O 1
ATOM 2070 N N . LEU A 1 266 ? 4.791 20.609 -12.191 1.00 65.81 266 LEU A N 1
ATOM 2071 C CA . LEU A 1 266 ? 6.253 20.631 -12.110 1.00 65.81 266 LEU A CA 1
ATOM 2072 C C . LEU A 1 266 ? 6.882 19.792 -13.223 1.00 65.81 266 LEU A C 1
ATOM 2074 O O . LEU A 1 266 ? 7.872 20.212 -13.811 1.00 65.81 266 LEU A O 1
ATOM 2078 N N . TRP A 1 267 ? 6.290 18.640 -13.536 1.00 58.50 267 TRP A N 1
ATOM 2079 C CA . TRP A 1 267 ? 6.707 17.796 -14.648 1.00 58.50 267 TRP A CA 1
ATOM 2080 C C . TRP A 1 267 ? 6.561 18.524 -15.995 1.00 58.50 267 TRP A C 1
ATOM 2082 O O . TRP A 1 267 ? 7.528 18.581 -16.751 1.00 58.50 267 TRP A O 1
ATOM 2092 N N . LEU A 1 268 ? 5.412 19.161 -16.254 1.00 63.47 268 LEU A N 1
ATOM 2093 C CA . LEU A 1 268 ? 5.184 19.952 -17.470 1.00 63.47 268 LEU A CA 1
ATOM 2094 C C . LEU A 1 268 ? 6.167 21.123 -17.600 1.00 63.47 268 LEU A C 1
ATOM 2096 O O . LEU A 1 268 ? 6.674 21.371 -18.682 1.00 63.47 268 LEU A O 1
ATOM 2100 N N . LEU A 1 269 ? 6.439 21.846 -16.511 1.00 66.06 269 LEU A N 1
ATOM 2101 C CA . LEU A 1 269 ? 7.236 23.076 -16.557 1.00 66.06 269 LEU A CA 1
ATOM 2102 C C . LEU A 1 269 ? 8.751 22.843 -16.545 1.00 66.06 269 LEU A C 1
ATOM 2104 O O . LEU A 1 269 ? 9.488 23.652 -17.100 1.00 66.06 269 LEU A O 1
ATOM 2108 N N . LEU A 1 270 ? 9.229 21.807 -15.849 1.00 60.28 270 LEU A N 1
ATOM 2109 C CA . LEU A 1 270 ? 10.665 21.605 -15.609 1.00 60.28 270 LEU A CA 1
ATOM 2110 C C . LEU A 1 270 ? 11.279 20.532 -16.501 1.00 60.28 270 LEU A C 1
ATOM 2112 O O . LEU A 1 270 ? 12.495 20.536 -16.700 1.00 60.28 270 LEU A O 1
ATOM 2116 N N . LEU A 1 271 ? 10.467 19.590 -16.980 1.00 54.09 271 LEU A N 1
ATOM 2117 C CA . LEU A 1 271 ? 10.969 18.412 -17.672 1.00 54.09 271 LEU A CA 1
ATOM 2118 C C . LEU A 1 271 ? 10.535 18.372 -19.137 1.00 54.09 271 LEU A C 1
ATOM 2120 O O . LEU A 1 271 ? 11.287 17.812 -19.911 1.00 54.09 271 LEU A O 1
ATOM 2124 N N . ASN A 1 272 ? 9.438 19.025 -19.540 1.00 52.25 272 ASN A N 1
ATOM 2125 C CA . ASN A 1 272 ? 8.916 18.998 -20.915 1.00 52.25 272 ASN A CA 1
ATOM 2126 C C . ASN A 1 272 ? 8.858 20.402 -21.567 1.00 52.25 272 ASN A C 1
ATOM 2128 O O . ASN A 1 272 ? 7.767 20.970 -21.648 1.00 52.25 272 ASN A O 1
ATOM 2132 N N . PRO A 1 273 ? 10.007 21.003 -21.952 1.00 49.84 273 PRO A N 1
ATOM 2133 C CA . PRO A 1 273 ? 10.027 22.271 -22.683 1.00 49.84 273 PRO A CA 1
ATOM 2134 C C . PRO A 1 273 ? 9.527 22.145 -24.129 1.00 49.84 273 PRO A C 1
ATOM 2136 O O . PRO A 1 273 ? 9.846 21.132 -24.790 1.00 49.84 273 PRO A O 1
#

Sequence (273 aa):
MNPLHSIKGTIIAGVVLSIVIALLIGGYQFQFLALDRWLHFLSGITWIGLLYYFNFVQVPALGRAVADTGGPGGAGISKYVAPLALLWFRWAALVTWLSGAIYLWMRSPGGSDFIGALALGLTGETLNFYQLVIGLGAWMGTIMLFNVWALIWPNQKKLLGIVPATDDEKARAKRTALLASRTNTFFSFAMIWFMVSTSFVEELDFSTSDGILGYWIVVLVLWAVLEAFGTGMIGGTAPSTLRWWEETHLRTIAAGVVLWIVFLILWLLLLNP

Radius of gyration: 21.23 Å; chains: 1; bounding box: 56×54×58 Å

Secondary structure (DSSP, 8-state):
--GGGSHHHHHHHHHHHHHHHHHHTS-----HHHHHHHHHHHHHHHHHHHHHIIIIIIHHHHHHHHH-TTS--SHHIIIIIHHHHHHHHHHHHHHHHHHHHHHHHHHSGGGHHHHHHHTTTTTSSS--HHHHHHHHHHHHHHHHHHIIIIIIHHHHHHHTTSS---HHHHHHHHHHHHHHHHHHHHHHHHHHHHHHHGGGGGG---S--TTHHHHHHHHHHHHHHHHHHHTTTTT-SS--GGGTTTSSHHHHHHHHHHHHHHHHHHHHHHT--

pLDDT: mean 82.51, std 13.13, range [46.81, 98.44]